Protein AF-A0A0F9QNN1-F1 (afdb_monomer)

Foldseek 3Di:
DDDDDDDDPDDPDDPPPVVVVVVVVVVVVVVVVVVVVVVVVVVPPDPDDDAQFWKFFCFDPPPPPDGPFTFGFHDDDPFKTAGDDDPPD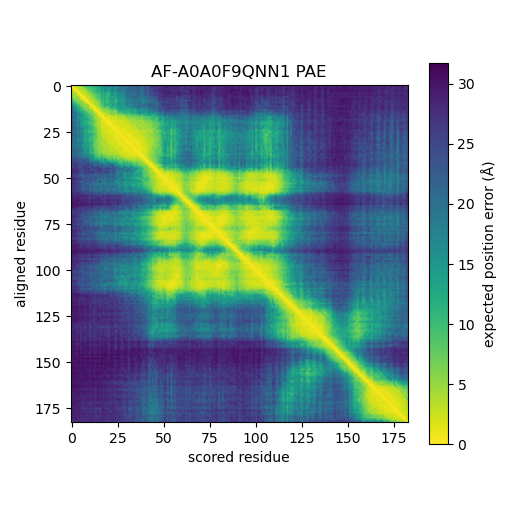PDGDPCRRIDTPVRTPDMDGPDPDPDPPPPDDDVVVVVVVVVVVVVVVPDDPPDDDDDDDPDPPPPVVVVVPVVVVVVVVVVVVVVVVVVVVVD

Solvent-accessible surface area (backbone atoms only — not comparable to full-atom values): 11518 Å² total; per-residue (Å²): 138,87,84,85,82,81,80,80,81,79,76,78,78,77,79,74,54,62,72,60,52,51,52,53,50,52,52,53,50,52,52,52,52,53,51,51,56,58,51,60,68,62,68,69,70,69,81,80,86,52,69,70,41,43,33,32,37,27,60,61,89,61,85,64,86,66,56,80,34,66,24,27,29,68,43,76,57,94,56,37,37,32,30,40,72,43,97,86,55,93,74,65,57,78,75,47,37,58,36,51,45,90,54,47,69,47,72,44,66,75,73,64,75,83,69,79,81,78,78,70,77,57,66,72,58,53,52,52,48,57,52,50,54,58,51,62,72,69,51,78,77,79,83,83,79,85,85,77,96,70,80,85,69,58,71,64,60,57,58,55,50,57,52,49,51,51,51,50,50,51,55,50,51,54,52,51,55,55,55,62,75,73,112

Radius of gyration: 31.16 Å; Cα contacts (8 Å, |Δi|>4): 130; chains: 1; bounding box: 86×43×79 Å

pLDDT: mean 72.57, std 15.11, range [41.59, 94.75]

Mean predicted aligned error: 18.18 Å

Organism: NCBI:txid412755

Secondary structure (DSSP, 8-state):
---------PPPP----HHHHHHHHHHHHHHHHHHHHHHHHHTT-PPPP-TT-EEEEEESS------SEEEEEEEE-SSEEEEEPPTT-S---GGGSEEEGGGEEEEEESSPPPPP---PPPHHHHHHHHHHHHHHTTSPPP------------HHHHHHHHHHHHHHHHHHHHHHHHHHTT-

Sequence (183 aa):
MRRKIWIKRRRNSVKLDWRKTMRMWTINIIAVVVVALLWVSLAHAQPELKVGQEVAIHFGYDLSLTPICYGRVVFVYTDEIGLARLPNDNVLPNRCRTVRRESVTGYRILKPAPRPEFKLPNVVEYEKCQQQKKRDEKEPPPSKFGVDNSGFSFPCQKIYSDDFDAIAKELRWLREGIKGLKK

Structure (mmCIF, N/CA/C/O backbone):
data_AF-A0A0F9QNN1-F1
#
_entry.id   AF-A0A0F9QNN1-F1
#
loop_
_atom_site.group_PDB
_atom_site.id
_atom_site.type_symbol
_atom_site.label_atom_id
_atom_site.label_alt_id
_atom_site.label_comp_id
_atom_site.label_asym_id
_atom_site.label_entity_id
_atom_site.label_seq_id
_atom_site.pdbx_PDB_ins_code
_atom_site.Cartn_x
_atom_site.Cartn_y
_atom_site.Cartn_z
_atom_site.occupancy
_atom_site.B_iso_or_equiv
_atom_site.auth_seq_id
_atom_site.auth_comp_id
_atom_site.auth_asym_id
_atom_site.auth_atom_id
_atom_site.pdbx_PDB_model_num
ATOM 1 N N . MET A 1 1 ? -65.486 19.943 57.345 1.00 44.81 1 MET A N 1
ATOM 2 C CA . MET A 1 1 ? -64.576 19.881 56.174 1.00 44.81 1 MET A CA 1
ATOM 3 C C . MET A 1 1 ? -63.213 19.341 56.609 1.00 44.81 1 MET A C 1
ATOM 5 O O . MET A 1 1 ? -62.514 20.029 57.338 1.00 44.81 1 MET A O 1
ATOM 9 N N . ARG A 1 2 ? -62.841 18.107 56.233 1.00 43.47 2 ARG A N 1
ATOM 10 C CA . ARG A 1 2 ? -61.531 17.507 56.569 1.00 43.47 2 ARG A CA 1
ATOM 11 C C . ARG A 1 2 ? -60.567 17.672 55.389 1.00 43.47 2 ARG A C 1
ATOM 13 O O . ARG A 1 2 ? -60.851 17.172 54.304 1.00 43.47 2 ARG A O 1
ATOM 20 N N . ARG A 1 3 ? -59.441 18.368 55.586 1.00 56.31 3 ARG A N 1
ATOM 21 C CA . ARG A 1 3 ? -58.390 18.521 54.564 1.00 56.31 3 ARG A CA 1
ATOM 22 C C . ARG A 1 3 ? -57.515 17.265 54.530 1.00 56.31 3 ARG A C 1
ATOM 24 O O . ARG A 1 3 ? -56.941 16.886 55.546 1.00 56.31 3 ARG A O 1
ATOM 31 N N . LYS A 1 4 ? -57.415 16.620 53.364 1.00 63.81 4 LYS A N 1
ATOM 32 C CA . LYS A 1 4 ? -56.483 15.510 53.120 1.00 63.81 4 LYS A CA 1
ATOM 33 C C . LYS A 1 4 ? -55.093 16.087 52.849 1.00 63.81 4 LYS A C 1
ATOM 35 O O . LYS A 1 4 ? -54.875 16.711 51.815 1.00 63.81 4 LYS A O 1
ATOM 40 N N . ILE A 1 5 ? -54.170 15.885 53.783 1.00 59.91 5 ILE A N 1
ATOM 41 C CA . ILE A 1 5 ? -52.759 16.249 53.626 1.00 59.91 5 ILE A CA 1
ATOM 42 C C . ILE A 1 5 ? -52.088 15.155 52.791 1.00 59.91 5 ILE A C 1
ATOM 44 O O . ILE A 1 5 ? -52.002 14.003 53.211 1.00 59.91 5 ILE A O 1
ATOM 48 N N . TRP A 1 6 ? -51.639 15.509 51.589 1.00 63.84 6 TRP A N 1
ATOM 49 C CA . TRP A 1 6 ? -50.859 14.623 50.727 1.00 63.84 6 TRP A CA 1
ATOM 50 C C . TRP A 1 6 ? -49.393 14.635 51.169 1.00 63.84 6 TRP A C 1
ATOM 52 O O . TRP A 1 6 ? -48.667 15.603 50.942 1.00 63.84 6 TRP A O 1
ATOM 62 N N . ILE A 1 7 ? -48.945 13.551 51.801 1.00 68.56 7 ILE A N 1
ATOM 63 C CA . ILE A 1 7 ? -47.538 13.365 52.166 1.00 68.56 7 ILE A CA 1
ATOM 64 C C . ILE A 1 7 ? -46.770 12.948 50.907 1.00 68.56 7 ILE A C 1
ATOM 66 O O . ILE A 1 7 ? -46.905 11.835 50.398 1.00 68.56 7 ILE A O 1
ATOM 70 N N . LYS A 1 8 ? -45.957 13.869 50.384 1.00 66.44 8 LYS A N 1
ATOM 71 C CA . LYS A 1 8 ? -45.096 13.651 49.217 1.00 66.44 8 LYS A CA 1
ATOM 72 C C . LYS A 1 8 ? -43.965 12.690 49.614 1.00 66.44 8 LYS A C 1
ATOM 74 O O . LYS A 1 8 ? -43.029 13.079 50.309 1.00 66.44 8 LYS A O 1
ATOM 79 N N . ARG A 1 9 ? -44.055 11.422 49.194 1.00 69.50 9 ARG A N 1
ATOM 80 C CA . ARG A 1 9 ? -43.026 10.393 49.429 1.00 69.50 9 ARG A CA 1
ATOM 81 C C . ARG A 1 9 ? -41.711 10.838 48.765 1.00 69.50 9 ARG A C 1
ATOM 83 O O . ARG A 1 9 ? -41.587 10.788 47.542 1.00 69.50 9 ARG A O 1
ATOM 90 N N . ARG A 1 10 ? -40.745 11.320 49.562 1.00 58.69 10 ARG A N 1
ATOM 91 C CA . ARG A 1 10 ? -39.377 11.627 49.101 1.00 58.69 10 ARG A CA 1
ATOM 92 C C . ARG A 1 10 ? -38.771 10.345 48.530 1.00 58.69 10 ARG A C 1
ATOM 94 O O . ARG A 1 10 ? -38.678 9.345 49.233 1.00 58.69 10 ARG A O 1
ATOM 101 N N . ARG A 1 11 ? -38.380 10.364 47.253 1.00 67.62 11 ARG A N 1
ATOM 102 C CA . ARG A 1 11 ? -37.564 9.290 46.675 1.00 67.62 11 ARG A CA 1
ATOM 103 C C . ARG A 1 11 ? -36.166 9.417 47.266 1.00 67.62 11 ARG A C 1
ATOM 105 O O . ARG A 1 11 ? -35.571 10.490 47.184 1.00 67.62 11 ARG A O 1
ATOM 112 N N . ASN A 1 12 ? -35.670 8.346 47.875 1.00 59.47 12 ASN A N 1
ATOM 113 C CA . ASN A 1 12 ? -34.300 8.296 48.365 1.00 59.47 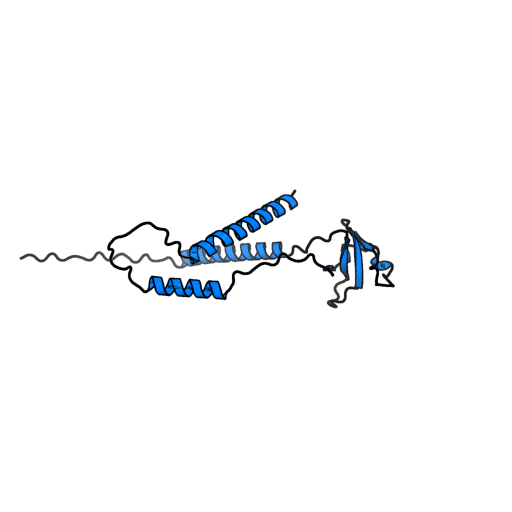12 ASN A CA 1
ATOM 114 C C . ASN A 1 12 ? -33.356 8.475 47.174 1.00 59.47 12 ASN A C 1
ATOM 116 O O . ASN A 1 12 ? -33.487 7.776 46.167 1.00 59.47 12 ASN A O 1
ATOM 120 N N . SER A 1 13 ? -32.439 9.437 47.271 1.00 63.03 13 SER A N 1
ATOM 121 C CA . SER A 1 13 ? -31.370 9.595 46.295 1.00 63.03 13 SER A CA 1
ATOM 122 C C . SER A 1 13 ? -30.530 8.324 46.319 1.00 63.03 13 SER A C 1
ATOM 124 O O . SER A 1 13 ? -29.955 7.952 47.344 1.00 63.03 13 SER A O 1
ATOM 126 N N . VAL A 1 14 ? -30.510 7.610 45.195 1.00 66.56 14 VAL A N 1
ATOM 127 C CA . VAL A 1 14 ? -29.635 6.454 45.024 1.00 66.56 14 VAL A CA 1
ATOM 128 C C . VAL A 1 14 ? -28.212 6.985 45.139 1.00 66.56 14 VAL A C 1
ATOM 130 O O . VAL A 1 14 ? -27.772 7.775 44.304 1.00 66.56 14 VAL A O 1
ATOM 133 N N . LYS A 1 15 ? -27.513 6.613 46.215 1.00 70.56 15 LYS A N 1
ATOM 134 C CA . LYS A 1 15 ? -26.098 6.933 46.386 1.00 70.56 15 LYS A CA 1
ATOM 135 C C . LYS A 1 15 ? -25.345 6.172 45.302 1.00 70.56 15 LYS A C 1
ATOM 137 O O . LYS A 1 15 ? -25.125 4.970 45.420 1.00 70.56 15 LYS A O 1
ATOM 142 N N . LEU A 1 16 ? -25.029 6.862 44.212 1.00 66.50 16 LEU A N 1
ATOM 143 C CA . LEU A 1 16 ? -24.136 6.341 43.191 1.00 66.50 16 LEU A CA 1
ATOM 144 C C . LEU A 1 16 ? -22.777 6.113 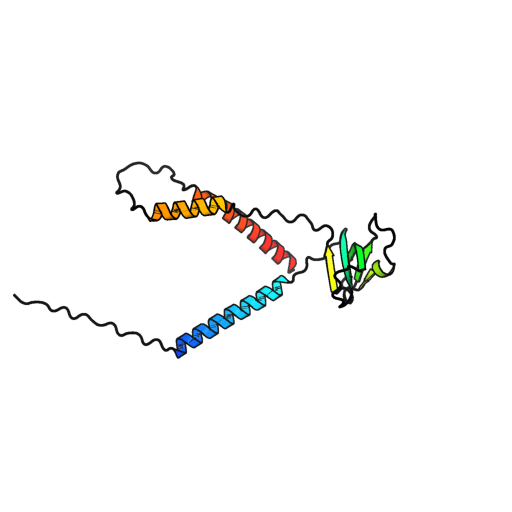43.848 1.00 66.50 16 LEU A C 1
ATOM 146 O O . LEU A 1 16 ? -22.085 7.057 44.224 1.00 66.50 16 LEU A O 1
ATOM 150 N N . ASP A 1 17 ? -22.425 4.841 44.011 1.00 80.00 17 ASP A N 1
ATOM 151 C CA . ASP A 1 17 ? -21.102 4.420 44.451 1.00 80.00 17 ASP A CA 1
ATOM 152 C C . ASP A 1 17 ? -20.076 4.904 43.423 1.00 80.00 17 ASP A C 1
ATOM 154 O O . ASP A 1 17 ? -19.860 4.272 42.387 1.00 80.00 17 ASP A O 1
ATOM 158 N N . TRP A 1 18 ? -19.413 6.022 43.720 1.00 80.50 18 TRP A N 1
ATOM 159 C CA . TRP A 1 18 ? -18.416 6.640 42.843 1.00 80.50 18 TRP A CA 1
ATOM 160 C C . TRP A 1 18 ? -17.338 5.644 42.391 1.00 80.50 18 TRP A C 1
ATOM 162 O O . TRP A 1 18 ? -16.900 5.659 41.243 1.00 80.50 18 TRP A O 1
ATOM 172 N N . ARG A 1 19 ? -16.963 4.700 43.267 1.00 83.69 19 ARG A N 1
ATOM 173 C CA . ARG A 1 19 ? -16.001 3.632 42.949 1.00 83.69 19 ARG A CA 1
ATOM 174 C C . ARG A 1 19 ? -16.509 2.670 41.871 1.00 83.69 19 ARG A C 1
ATOM 176 O O . ARG A 1 19 ? -15.712 2.218 41.054 1.00 83.69 19 ARG A O 1
ATOM 183 N N . LYS A 1 20 ? -17.809 2.352 41.849 1.00 84.06 20 LYS A N 1
ATOM 184 C CA . LYS A 1 20 ? -18.407 1.482 40.820 1.00 84.06 20 LYS A CA 1
ATOM 185 C C . LYS A 1 20 ? -18.523 2.219 39.493 1.00 84.06 20 LYS A C 1
ATOM 187 O O . LYS A 1 20 ? -18.182 1.653 38.459 1.00 84.06 20 LYS A O 1
ATOM 192 N N . THR A 1 21 ? -18.919 3.489 39.543 1.00 85.44 21 THR A N 1
ATOM 193 C CA . THR A 1 21 ? -18.989 4.349 38.360 1.00 85.44 21 THR A CA 1
ATOM 194 C C . THR A 1 21 ? -17.611 4.478 37.717 1.00 85.44 21 THR A C 1
ATOM 196 O O . THR A 1 21 ? -17.468 4.145 36.546 1.00 85.44 21 THR A O 1
ATOM 199 N N . MET A 1 22 ? -16.574 4.831 38.486 1.00 83.62 22 MET A N 1
ATOM 200 C CA . MET A 1 22 ? -15.208 4.957 37.961 1.00 83.62 22 MET A CA 1
ATOM 201 C C . MET A 1 22 ? -14.716 3.665 37.304 1.00 83.62 22 MET A C 1
ATOM 203 O O . MET A 1 22 ? -14.218 3.727 36.188 1.00 83.62 22 MET A O 1
ATOM 207 N N . ARG A 1 23 ? -14.937 2.493 37.921 1.00 87.69 23 ARG A N 1
ATOM 208 C CA . ARG A 1 23 ? -14.552 1.200 37.325 1.00 87.69 23 ARG A CA 1
ATOM 209 C C . ARG A 1 23 ? -15.234 0.937 35.981 1.00 87.69 23 ARG A C 1
ATOM 211 O O . ARG A 1 23 ? -14.566 0.481 35.058 1.00 87.69 23 ARG A O 1
ATOM 218 N N . MET A 1 24 ? -16.529 1.238 35.851 1.00 89.12 24 MET A N 1
ATOM 219 C CA . MET A 1 24 ? -17.224 1.091 34.565 1.00 89.12 24 MET A CA 1
ATOM 220 C C . MET A 1 24 ? -16.653 2.025 33.497 1.00 89.12 24 MET A C 1
ATOM 222 O O . MET A 1 24 ? -16.431 1.588 32.371 1.00 89.12 24 MET A O 1
ATOM 226 N N . TRP A 1 25 ? -16.361 3.280 33.849 1.00 90.81 25 TRP A N 1
ATOM 227 C CA . TRP A 1 25 ? -15.746 4.224 32.914 1.00 90.81 25 TRP A CA 1
ATOM 228 C C . TRP A 1 25 ? -14.357 3.767 32.469 1.00 90.81 25 TRP A C 1
ATOM 230 O O . TRP A 1 25 ? -14.073 3.803 31.276 1.00 90.81 25 TRP A O 1
ATOM 240 N N . THR A 1 26 ? -13.516 3.274 33.384 1.00 93.81 26 THR A N 1
ATOM 241 C CA . THR A 1 26 ? -12.173 2.790 33.029 1.00 93.81 26 THR A CA 1
ATOM 242 C C . THR A 1 26 ? -12.236 1.620 32.051 1.00 93.81 26 THR A C 1
ATOM 244 O O . THR A 1 26 ? -11.518 1.623 31.057 1.00 93.81 26 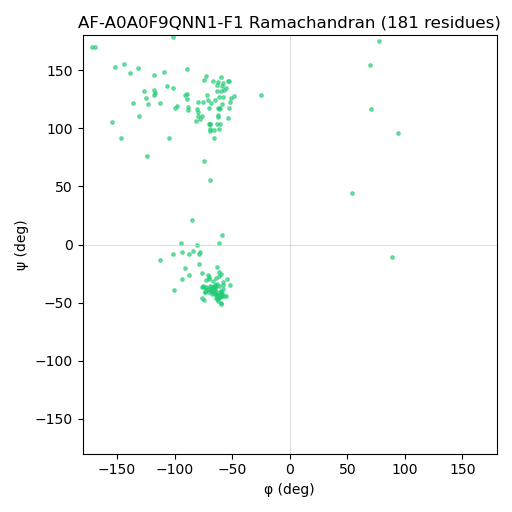THR A O 1
ATOM 247 N N . ILE A 1 27 ? -13.125 0.648 32.287 1.00 92.94 27 ILE A N 1
ATOM 248 C CA . ILE A 1 27 ? -13.301 -0.504 31.389 1.00 92.94 27 ILE A CA 1
ATOM 249 C C . ILE A 1 27 ? -13.752 -0.039 30.002 1.00 92.94 27 ILE A C 1
ATOM 251 O O . ILE A 1 27 ? -13.207 -0.488 28.997 1.00 92.94 27 ILE A O 1
ATOM 255 N N . ASN A 1 28 ? -14.711 0.888 29.943 1.00 92.75 28 ASN A N 1
ATOM 256 C CA . ASN A 1 28 ? -15.241 1.378 28.676 1.00 92.75 28 ASN A CA 1
ATOM 257 C C . ASN A 1 28 ? -14.176 2.154 27.879 1.00 92.75 28 ASN A C 1
ATOM 259 O O . ASN A 1 28 ? -14.028 1.951 26.678 1.00 92.75 28 ASN A O 1
ATOM 263 N N . ILE A 1 29 ? -13.367 2.978 28.555 1.00 93.12 29 ILE A N 1
ATOM 264 C CA . ILE A 1 29 ? -12.252 3.703 27.929 1.00 93.12 29 ILE A CA 1
ATOM 265 C C . ILE A 1 29 ? -11.203 2.725 27.390 1.00 93.12 29 ILE A C 1
ATOM 267 O O . ILE A 1 29 ? -10.792 2.854 26.239 1.00 93.12 29 ILE A O 1
ATOM 271 N N . ILE A 1 30 ? -10.798 1.727 28.182 1.00 94.75 30 ILE A N 1
ATOM 272 C CA . ILE A 1 30 ? -9.828 0.716 27.738 1.00 94.75 30 ILE A CA 1
ATOM 273 C C . ILE A 1 30 ? -10.364 -0.035 26.515 1.00 94.75 30 ILE A C 1
ATOM 275 O O . ILE A 1 30 ? -9.632 -0.205 25.543 1.00 94.75 30 ILE A O 1
ATOM 279 N N . ALA A 1 31 ? -11.640 -0.430 26.519 1.00 94.56 31 ALA A N 1
ATOM 280 C CA . ALA A 1 31 ? -12.257 -1.107 25.383 1.00 94.56 31 ALA A CA 1
ATOM 281 C C . ALA A 1 31 ? -12.213 -0.248 24.106 1.00 94.56 31 ALA A C 1
ATOM 283 O O . ALA A 1 31 ? -11.823 -0.743 23.050 1.00 94.56 31 ALA A O 1
ATOM 284 N N . VAL A 1 32 ? -12.536 1.046 24.202 1.00 93.25 32 VAL A N 1
ATOM 285 C CA . VAL A 1 32 ? -12.468 1.976 23.062 1.00 93.25 32 VAL A CA 1
ATOM 286 C C . VAL A 1 32 ? -11.034 2.136 22.551 1.00 93.25 32 VAL A C 1
ATOM 288 O O . VAL A 1 32 ? -10.814 2.089 21.342 1.00 93.25 32 VAL A O 1
ATOM 291 N N . VAL A 1 33 ? -10.049 2.274 23.445 1.00 93.50 33 VAL A N 1
ATOM 292 C CA . VAL A 1 33 ? -8.632 2.410 23.064 1.00 93.50 33 VAL A CA 1
ATOM 293 C C . VAL A 1 33 ? -8.118 1.148 22.371 1.00 93.50 33 VAL A C 1
ATOM 295 O O . VAL A 1 33 ? -7.468 1.246 21.332 1.00 93.50 33 VAL A O 1
ATOM 298 N N . VAL A 1 34 ? -8.445 -0.039 22.889 1.00 93.06 34 VAL A N 1
ATOM 299 C CA . VAL A 1 34 ? -8.056 -1.317 22.270 1.00 93.06 34 VAL A CA 1
ATOM 300 C C . VAL A 1 34 ? -8.662 -1.451 20.875 1.00 93.06 34 VAL A C 1
ATOM 302 O O . VAL A 1 34 ? -7.954 -1.807 19.934 1.00 93.06 34 VAL A O 1
ATOM 305 N N . VAL A 1 35 ? -9.944 -1.113 20.706 1.00 92.44 35 VAL A N 1
ATOM 306 C CA . VAL A 1 35 ? -10.587 -1.126 19.386 1.00 92.44 35 VAL A CA 1
ATOM 307 C C . VAL A 1 35 ? -9.907 -0.128 18.446 1.00 92.44 35 VAL A C 1
ATOM 309 O O . VAL A 1 35 ? -9.562 -0.503 17.331 1.00 92.44 35 VAL A O 1
ATOM 312 N N . ALA A 1 36 ? -9.631 1.102 18.881 1.00 86.88 36 ALA A N 1
ATOM 313 C CA . ALA A 1 36 ? -8.955 2.093 18.043 1.00 86.88 36 ALA A CA 1
ATOM 314 C C . ALA A 1 36 ? -7.559 1.625 17.585 1.00 86.88 36 ALA A C 1
ATOM 316 O O . ALA A 1 36 ? -7.233 1.733 16.404 1.00 86.88 36 ALA A O 1
ATOM 317 N N . LEU A 1 37 ? -6.760 1.036 18.481 1.00 83.56 37 LEU A N 1
ATOM 318 C CA . LEU A 1 37 ? -5.434 0.501 18.146 1.00 83.56 37 LEU A CA 1
ATOM 319 C C . LEU A 1 37 ? -5.505 -0.678 17.159 1.00 83.56 37 LEU A C 1
ATOM 321 O O . LEU A 1 37 ? -4.701 -0.765 16.225 1.00 83.56 37 LEU A O 1
ATOM 325 N N . LEU A 1 38 ? -6.493 -1.563 17.316 1.00 83.38 38 LEU A N 1
ATOM 326 C CA . LEU A 1 38 ? -6.730 -2.665 16.378 1.00 83.38 38 LEU A CA 1
ATOM 327 C C . LEU A 1 38 ? -7.189 -2.168 14.996 1.00 83.38 38 LEU A C 1
ATOM 329 O O . LEU A 1 38 ? -6.856 -2.768 13.979 1.00 83.38 38 LEU A O 1
ATOM 333 N N . TRP A 1 39 ? -7.914 -1.052 14.932 1.00 76.81 39 TRP A N 1
ATOM 334 C CA . TRP A 1 39 ? -8.324 -0.452 13.660 1.00 76.81 39 TRP A CA 1
ATOM 335 C C . TRP A 1 39 ? -7.165 0.236 12.930 1.00 76.81 39 TRP A C 1
ATOM 337 O O . TRP A 1 39 ? -7.032 0.085 11.716 1.00 76.81 39 TRP A O 1
ATOM 347 N N . VAL A 1 40 ? -6.294 0.947 13.653 1.00 72.69 40 VAL A N 1
ATOM 348 C CA . VAL A 1 40 ? -5.126 1.625 13.057 1.00 72.69 40 VAL A CA 1
ATOM 349 C C . VAL A 1 40 ? -4.123 0.622 12.474 1.00 72.69 40 VAL A C 1
ATOM 351 O O . VAL A 1 40 ? -3.537 0.882 11.423 1.00 72.69 40 VAL A O 1
ATOM 354 N N . SER A 1 41 ? -3.966 -0.547 13.102 1.00 64.56 41 SER A N 1
ATOM 355 C CA . SER A 1 41 ? -3.091 -1.612 12.590 1.00 64.56 41 SER A CA 1
ATOM 356 C C . SER A 1 41 ? -3.633 -2.284 11.321 1.00 64.56 41 SER A C 1
ATOM 358 O O . SER A 1 41 ? -2.842 -2.673 10.465 1.00 64.56 41 SER A O 1
ATOM 360 N N . LEU A 1 42 ? -4.957 -2.349 11.127 1.00 56.72 42 LEU A N 1
ATOM 361 C CA . LEU A 1 42 ? -5.558 -2.867 9.888 1.00 56.72 42 LEU A CA 1
ATOM 362 C C . LEU A 1 42 ? -5.483 -1.887 8.703 1.00 56.72 42 LEU A C 1
ATOM 364 O O . LEU A 1 42 ? -5.525 -2.316 7.552 1.00 56.72 42 LEU A O 1
ATOM 368 N N . ALA A 1 43 ? -5.377 -0.580 8.959 1.00 53.81 43 ALA A N 1
ATOM 369 C CA . ALA A 1 43 ? -5.416 0.449 7.916 1.00 53.81 43 ALA A CA 1
ATOM 370 C C . ALA A 1 43 ? -4.105 0.600 7.117 1.00 53.81 43 ALA A C 1
ATOM 372 O O . ALA A 1 43 ? -4.083 1.316 6.119 1.00 53.81 43 ALA A O 1
ATOM 373 N N . HIS A 1 44 ? -3.028 -0.089 7.507 1.00 53.72 44 HIS A N 1
ATOM 374 C CA . HIS A 1 44 ? -1.742 -0.066 6.796 1.00 53.72 44 HIS A CA 1
ATOM 375 C C . HIS A 1 44 ? -1.652 -1.057 5.624 1.00 53.72 44 HIS A C 1
ATOM 377 O O . HIS A 1 44 ? -0.555 -1.400 5.183 1.00 53.72 44 HIS A O 1
ATOM 383 N N . ALA A 1 45 ? -2.788 -1.503 5.082 1.00 56.84 45 ALA A N 1
ATOM 384 C CA . ALA A 1 45 ? -2.812 -2.295 3.860 1.00 56.84 45 ALA A CA 1
ATOM 385 C C . ALA A 1 45 ? -2.323 -1.440 2.677 1.00 56.84 45 ALA A C 1
ATOM 387 O O . ALA A 1 45 ? -3.092 -0.720 2.037 1.00 56.84 45 ALA A O 1
ATOM 388 N N . GLN A 1 46 ? -1.017 -1.488 2.405 1.00 62.16 46 GLN A N 1
ATOM 389 C CA . GLN A 1 46 ? -0.454 -0.951 1.173 1.00 62.16 46 GLN A CA 1
ATOM 390 C C . GLN A 1 46 ? -1.119 -1.664 -0.018 1.00 62.16 46 GLN A C 1
ATOM 392 O O . GLN A 1 46 ? -1.303 -2.883 0.033 1.00 62.16 46 GLN A O 1
ATOM 397 N N . PRO A 1 47 ? -1.511 -0.931 -1.072 1.00 69.00 47 PRO A N 1
ATOM 398 C CA . PRO A 1 47 ? -2.217 -1.511 -2.206 1.00 69.00 47 PRO A CA 1
ATOM 399 C C . PRO A 1 47 ? -1.339 -2.556 -2.892 1.00 69.00 47 PRO A C 1
ATOM 401 O O . PRO A 1 47 ? -0.292 -2.205 -3.418 1.00 69.00 47 PRO A O 1
ATOM 404 N N . GLU A 1 48 ? -1.772 -3.817 -2.908 1.00 82.69 48 GLU A N 1
ATOM 405 C CA . GLU A 1 48 ? -0.992 -4.925 -3.468 1.00 82.69 48 GLU A CA 1
ATOM 406 C C . GLU A 1 48 ? -0.431 -4.597 -4.858 1.00 82.69 48 GLU A C 1
ATOM 408 O O . GLU A 1 48 ? -1.157 -4.180 -5.767 1.00 82.69 48 GLU A O 1
ATOM 413 N N . LEU A 1 49 ? 0.881 -4.793 -5.005 1.00 88.00 49 LEU A N 1
ATOM 414 C CA . LEU A 1 49 ? 1.610 -4.548 -6.240 1.00 88.00 49 LEU A CA 1
ATOM 415 C C . LEU A 1 49 ? 1.181 -5.570 -7.299 1.00 88.00 49 LEU A C 1
ATOM 417 O O . LEU A 1 49 ? 1.321 -6.776 -7.097 1.00 88.00 49 LEU A O 1
ATOM 421 N N . LYS A 1 50 ? 0.675 -5.101 -8.440 1.00 89.75 50 LYS A N 1
ATOM 422 C CA . LYS A 1 50 ? 0.203 -5.955 -9.537 1.00 89.75 50 LYS A CA 1
ATOM 423 C C . LYS A 1 50 ? 1.142 -5.893 -10.733 1.00 89.75 50 LYS A C 1
ATOM 425 O O . LYS A 1 50 ? 1.728 -4.854 -11.041 1.00 89.75 50 LYS A O 1
ATOM 430 N N . VAL A 1 51 ? 1.227 -7.008 -11.453 1.00 91.12 51 VAL A N 1
ATOM 431 C CA . VAL A 1 51 ? 1.932 -7.086 -12.737 1.00 91.12 51 VAL A CA 1
ATOM 432 C C . VAL A 1 51 ? 1.330 -6.083 -13.727 1.00 91.12 51 VAL A C 1
ATOM 434 O O . VAL A 1 51 ? 0.117 -5.894 -13.786 1.00 91.12 51 VAL A O 1
ATOM 437 N N . GLY A 1 52 ? 2.192 -5.413 -14.489 1.00 89.38 52 GLY A N 1
ATOM 438 C CA . GLY A 1 52 ? 1.836 -4.388 -15.467 1.00 89.38 52 GLY A CA 1
ATOM 439 C C . GLY A 1 52 ? 1.755 -2.966 -14.908 1.00 89.38 52 GLY A C 1
ATOM 440 O O . GLY A 1 52 ? 1.694 -2.022 -15.695 1.00 89.38 52 GLY A O 1
ATOM 441 N N . GLN A 1 53 ? 1.798 -2.780 -13.584 1.00 91.44 53 GLN A N 1
ATOM 442 C CA . GLN A 1 53 ? 1.776 -1.447 -12.981 1.00 91.44 53 GLN A CA 1
ATOM 443 C C . GLN A 1 53 ? 3.116 -0.731 -13.144 1.00 91.44 53 GLN A C 1
ATOM 445 O O . GLN A 1 53 ? 4.181 -1.330 -13.023 1.00 91.44 53 GLN A O 1
ATOM 450 N N . GLU A 1 54 ? 3.057 0.573 -13.398 1.00 91.94 54 GLU A N 1
ATOM 451 C CA . GLU A 1 54 ? 4.231 1.444 -13.420 1.00 91.94 54 GLU A CA 1
ATOM 452 C C . GLU A 1 54 ? 4.479 1.962 -12.005 1.00 91.94 54 GLU A C 1
ATOM 454 O O . GLU A 1 54 ? 3.609 2.605 -11.407 1.00 91.94 54 GLU A O 1
ATOM 459 N N . VAL A 1 55 ? 5.641 1.634 -11.447 1.00 92.06 55 VAL A N 1
ATOM 460 C CA . VAL A 1 55 ? 5.975 1.864 -10.041 1.00 92.06 55 VAL A CA 1
ATOM 461 C C . VAL A 1 55 ? 7.346 2.511 -9.908 1.00 92.06 55 VAL A C 1
ATOM 463 O O . VAL A 1 55 ? 8.239 2.323 -10.736 1.00 92.06 55 VAL A O 1
ATOM 466 N N . ALA A 1 56 ? 7.500 3.269 -8.834 1.00 91.00 56 ALA A N 1
ATOM 467 C CA . ALA A 1 56 ? 8.756 3.813 -8.364 1.00 91.00 56 ALA A CA 1
ATOM 468 C C . ALA A 1 56 ? 9.100 3.129 -7.034 1.00 91.00 56 ALA A C 1
ATOM 470 O O . ALA A 1 56 ? 8.290 3.170 -6.110 1.00 91.00 56 ALA A O 1
ATOM 471 N N . ILE A 1 57 ? 10.253 2.465 -6.959 1.00 90.19 57 ILE A N 1
ATOM 472 C CA . ILE A 1 57 ? 10.713 1.705 -5.792 1.00 90.19 57 ILE A CA 1
ATOM 473 C C . ILE A 1 57 ? 11.749 2.521 -5.013 1.00 90.19 57 ILE A C 1
ATOM 475 O O . ILE A 1 57 ? 12.694 3.073 -5.589 1.00 90.19 57 ILE A O 1
ATOM 479 N N . HIS A 1 58 ? 11.581 2.543 -3.692 1.00 89.00 58 HIS A N 1
ATOM 480 C CA . HIS A 1 58 ? 12.475 3.165 -2.721 1.00 89.00 58 HIS A CA 1
ATOM 481 C C . HIS A 1 58 ? 13.252 2.088 -1.956 1.00 89.00 58 HIS A C 1
ATOM 483 O O . HIS A 1 58 ? 12.680 1.074 -1.549 1.00 89.00 58 HIS A O 1
ATOM 489 N N . PHE A 1 59 ? 14.554 2.309 -1.765 1.00 85.44 59 PHE A N 1
ATOM 490 C CA . PHE A 1 59 ? 15.436 1.399 -1.032 1.00 85.44 59 PHE A CA 1
ATOM 491 C C . PHE A 1 59 ? 16.013 2.096 0.191 1.00 85.44 59 PHE A C 1
ATOM 493 O O . PHE A 1 59 ? 16.373 3.269 0.125 1.00 85.44 59 PHE A O 1
ATOM 500 N N . GLY A 1 60 ? 16.203 1.327 1.261 1.00 71.50 60 GLY A N 1
ATOM 501 C CA . GLY A 1 60 ? 16.940 1.765 2.443 1.00 71.50 60 GLY A CA 1
ATOM 502 C C . GLY A 1 60 ? 16.175 2.705 3.380 1.00 71.50 60 GLY A C 1
ATOM 503 O O . GLY A 1 60 ? 15.044 3.115 3.121 1.00 71.50 60 GLY A O 1
ATOM 504 N N . TYR A 1 61 ? 16.831 3.005 4.504 1.00 61.00 61 TYR A N 1
ATOM 505 C CA . TYR A 1 61 ? 16.343 3.850 5.602 1.00 61.00 61 TYR A CA 1
ATOM 506 C C . TYR A 1 61 ? 16.488 5.350 5.336 1.00 61.00 61 TYR A C 1
ATOM 508 O O . TYR A 1 61 ? 16.151 6.160 6.200 1.00 61.00 61 TYR A O 1
ATOM 516 N N . ASP A 1 62 ? 17.029 5.725 4.177 1.00 53.44 62 ASP A N 1
ATOM 517 C CA . ASP A 1 62 ? 17.220 7.126 3.855 1.00 53.44 62 ASP A CA 1
ATOM 518 C C . ASP A 1 62 ? 15.855 7.774 3.622 1.00 53.44 62 ASP A C 1
ATOM 520 O O . ASP A 1 62 ? 15.114 7.434 2.702 1.00 53.44 62 ASP A O 1
ATOM 524 N N . LEU A 1 63 ? 15.533 8.747 4.473 1.00 54.84 63 LEU A N 1
ATOM 525 C CA . LEU A 1 63 ? 14.337 9.595 4.409 1.00 54.84 63 LEU A CA 1
ATOM 526 C C . LEU A 1 63 ? 14.262 10.439 3.123 1.00 54.84 63 LEU A C 1
ATOM 528 O O . LEU A 1 63 ? 13.327 11.225 2.949 1.00 54.84 63 LEU A O 1
ATOM 532 N N . SER A 1 64 ? 15.233 10.301 2.217 1.00 58.25 64 SER A N 1
ATOM 533 C CA . SER A 1 64 ? 15.159 10.887 0.891 1.00 58.25 64 SER A CA 1
ATOM 534 C C . SER A 1 64 ? 14.078 10.152 0.090 1.00 58.25 64 SER A C 1
ATOM 536 O O . SER A 1 64 ? 14.240 9.048 -0.416 1.00 58.25 64 SER A O 1
ATOM 538 N N . LEU A 1 65 ? 12.921 10.805 -0.045 1.00 61.25 65 LEU A N 1
ATOM 539 C CA . LEU A 1 65 ? 11.752 10.372 -0.828 1.00 61.25 65 LEU A CA 1
ATOM 540 C C . LEU A 1 65 ? 12.036 10.157 -2.332 1.00 61.25 65 LEU A C 1
ATOM 542 O O . LEU A 1 65 ? 11.102 9.964 -3.116 1.00 61.25 65 LEU A O 1
ATOM 546 N N . THR A 1 66 ? 13.296 10.216 -2.759 1.00 66.25 66 THR A N 1
ATOM 547 C CA . THR A 1 66 ? 13.739 9.992 -4.130 1.00 66.25 66 THR A CA 1
ATOM 548 C C . THR A 1 66 ? 13.728 8.497 -4.441 1.00 66.25 66 THR A C 1
ATOM 550 O O . THR A 1 66 ? 14.547 7.754 -3.900 1.00 66.25 66 THR A O 1
ATOM 553 N N . PRO A 1 67 ? 12.813 8.019 -5.300 1.00 68.25 67 PRO A N 1
ATOM 554 C CA . PRO A 1 67 ? 12.839 6.627 -5.725 1.00 68.25 67 PRO A CA 1
ATOM 555 C C . PRO A 1 67 ? 14.086 6.369 -6.574 1.00 68.25 67 PRO A C 1
ATOM 557 O O . PRO A 1 67 ? 14.492 7.191 -7.398 1.00 68.25 67 PRO A O 1
ATOM 560 N N . ILE A 1 68 ? 14.686 5.205 -6.360 1.00 82.12 68 ILE A N 1
ATOM 561 C CA . ILE A 1 68 ? 15.964 4.826 -6.975 1.00 82.12 68 ILE A CA 1
ATOM 562 C C . ILE A 1 68 ? 15.721 4.037 -8.263 1.00 82.12 68 ILE A C 1
ATOM 564 O O . ILE A 1 68 ? 16.518 4.103 -9.196 1.00 82.12 68 ILE A O 1
ATOM 568 N N . CYS A 1 69 ? 14.603 3.312 -8.335 1.00 88.38 69 CYS A N 1
ATOM 569 C CA . CYS A 1 69 ? 14.234 2.524 -9.502 1.00 88.38 69 CYS A CA 1
ATOM 570 C C . CYS A 1 69 ? 12.829 2.888 -9.973 1.00 88.38 69 CYS A C 1
ATOM 572 O O . CYS A 1 69 ? 11.888 2.899 -9.183 1.00 88.38 69 CYS A O 1
ATOM 574 N N . TYR A 1 70 ? 12.682 3.110 -11.274 1.00 89.00 70 TYR A N 1
ATOM 575 C CA . TYR A 1 70 ? 11.396 3.303 -11.936 1.00 89.00 70 TYR A CA 1
ATOM 576 C C . TYR A 1 70 ? 11.199 2.197 -12.961 1.00 89.00 70 TYR A C 1
ATOM 578 O O . TYR A 1 70 ? 12.102 1.907 -13.741 1.00 89.00 70 TYR A O 1
ATOM 586 N N . GLY A 1 71 ? 10.034 1.564 -12.988 1.00 91.88 71 GLY A N 1
ATOM 587 C CA . GLY A 1 71 ? 9.811 0.481 -13.934 1.00 91.88 71 GLY A CA 1
ATOM 588 C C . GLY A 1 71 ? 8.379 -0.007 -13.976 1.00 91.88 71 GLY A C 1
ATOM 589 O O . GLY A 1 71 ? 7.545 0.350 -13.145 1.00 91.88 71 GLY A O 1
ATOM 590 N N . ARG A 1 72 ? 8.095 -0.851 -14.963 1.00 92.19 72 ARG A N 1
ATOM 591 C CA . ARG A 1 72 ? 6.849 -1.612 -15.028 1.00 92.19 72 ARG A CA 1
ATOM 592 C C . ARG A 1 72 ? 7.046 -2.954 -14.341 1.00 92.19 72 ARG A C 1
ATOM 594 O O . ARG A 1 72 ? 7.965 -3.681 -14.694 1.00 92.19 72 ARG A O 1
ATOM 601 N N . VAL A 1 73 ? 6.173 -3.311 -13.410 1.00 93.19 73 VAL A N 1
ATOM 602 C CA . VAL A 1 73 ? 6.222 -4.611 -12.734 1.00 93.19 73 VAL A CA 1
ATOM 603 C C . VAL A 1 73 ? 5.965 -5.726 -13.745 1.00 93.19 73 VAL A C 1
ATOM 605 O O . VAL A 1 73 ? 4.945 -5.719 -14.428 1.00 93.19 73 VAL A O 1
ATOM 608 N N . VAL A 1 74 ? 6.882 -6.682 -13.846 1.00 94.75 74 VAL A N 1
ATOM 609 C CA . VAL A 1 74 ? 6.765 -7.854 -14.734 1.00 94.75 74 VAL A CA 1
ATOM 610 C C . VAL A 1 74 ? 6.327 -9.080 -13.949 1.00 94.75 74 VAL A C 1
ATOM 612 O O . VAL A 1 74 ? 5.503 -9.855 -14.420 1.00 94.75 74 VAL A O 1
ATOM 615 N N . PHE A 1 75 ? 6.854 -9.239 -12.738 1.00 93.38 75 PHE A N 1
ATOM 616 C CA . PHE A 1 75 ? 6.498 -10.319 -11.829 1.00 93.38 75 PHE A CA 1
ATOM 617 C C . PHE A 1 75 ? 6.686 -9.866 -10.381 1.00 93.38 75 PHE A C 1
ATOM 619 O O . PHE A 1 75 ? 7.509 -8.995 -10.092 1.00 93.38 75 PHE A O 1
ATOM 626 N N . VAL A 1 76 ? 5.917 -10.474 -9.481 1.00 91.81 76 VAL A N 1
ATOM 627 C CA . VAL A 1 76 ? 6.023 -10.287 -8.032 1.00 91.81 76 VAL A CA 1
ATOM 628 C C . VAL A 1 76 ? 6.049 -11.676 -7.408 1.00 91.81 76 VAL A C 1
ATOM 630 O O . VAL A 1 76 ? 5.049 -12.388 -7.455 1.00 91.81 76 VAL A O 1
ATOM 633 N N . TYR A 1 77 ? 7.196 -12.063 -6.862 1.00 91.88 77 TYR A N 1
ATOM 634 C CA . TYR A 1 77 ? 7.355 -13.267 -6.051 1.00 91.88 77 TYR A CA 1
ATOM 635 C C . TYR A 1 77 ? 7.393 -12.899 -4.563 1.00 91.88 77 TYR A C 1
ATOM 637 O O . TYR A 1 77 ? 7.295 -11.726 -4.189 1.00 91.88 77 TYR A O 1
ATOM 645 N N . THR A 1 78 ? 7.503 -13.907 -3.697 1.00 87.38 78 THR A N 1
ATOM 646 C CA . THR A 1 78 ? 7.621 -13.704 -2.245 1.00 87.38 78 THR A CA 1
ATOM 647 C C . THR A 1 78 ? 8.799 -12.795 -1.914 1.00 87.38 78 THR A C 1
ATOM 649 O O . THR A 1 78 ? 8.623 -11.824 -1.178 1.00 87.38 78 THR A O 1
ATOM 652 N N . ASP A 1 79 ? 9.937 -13.033 -2.568 1.00 91.44 79 ASP A N 1
ATOM 653 C CA . ASP A 1 79 ? 11.214 -12.433 -2.176 1.00 91.44 79 ASP A CA 1
ATOM 654 C C . ASP A 1 79 ? 11.742 -11.430 -3.205 1.00 91.44 79 ASP A C 1
ATOM 656 O O . ASP A 1 79 ? 12.652 -10.658 -2.907 1.00 91.44 79 ASP A O 1
ATOM 660 N N . GLU A 1 80 ? 11.172 -11.400 -4.413 1.00 92.50 80 GLU A N 1
ATOM 661 C CA . GLU A 1 80 ? 11.693 -10.615 -5.532 1.00 92.50 80 GLU A CA 1
ATOM 662 C C . GLU A 1 80 ? 10.599 -9.920 -6.346 1.00 92.50 80 GLU A C 1
ATOM 664 O O . GLU A 1 80 ? 9.494 -10.431 -6.538 1.00 92.50 80 GLU A O 1
ATOM 669 N N . ILE A 1 81 ? 10.942 -8.748 -6.873 1.00 92.31 81 ILE A N 1
ATOM 670 C CA . ILE A 1 81 ? 10.111 -7.933 -7.755 1.00 92.31 81 ILE A CA 1
ATOM 671 C C . ILE A 1 81 ? 10.890 -7.697 -9.046 1.00 92.31 81 ILE A C 1
ATOM 673 O O . ILE A 1 81 ? 11.984 -7.129 -9.032 1.00 92.31 81 ILE A O 1
ATOM 677 N N . GLY A 1 82 ? 10.317 -8.123 -10.166 1.00 93.44 82 GLY A N 1
ATOM 678 C CA . GLY A 1 82 ? 10.869 -7.884 -11.493 1.00 93.44 82 GLY A CA 1
ATOM 679 C C . GLY A 1 82 ? 10.356 -6.579 -12.082 1.00 93.44 82 GLY A C 1
ATOM 680 O O . GLY A 1 82 ? 9.142 -6.376 -12.154 1.00 93.44 82 GLY A O 1
ATOM 681 N N . LEU A 1 83 ? 11.257 -5.725 -12.564 1.00 92.88 83 LEU A N 1
ATOM 682 C CA . LEU A 1 83 ? 10.922 -4.491 -13.268 1.00 92.88 83 LEU A CA 1
ATOM 683 C C . LEU A 1 83 ? 11.422 -4.515 -14.716 1.00 92.88 83 LEU A C 1
ATOM 685 O O . LEU A 1 83 ? 12.595 -4.755 -15.005 1.00 92.88 83 LEU A O 1
ATOM 689 N N . ALA A 1 84 ? 10.521 -4.181 -15.631 1.00 89.69 84 ALA A N 1
ATOM 690 C CA . ALA A 1 84 ? 10.828 -3.829 -17.003 1.00 89.69 84 ALA A CA 1
ATOM 691 C C . ALA A 1 84 ? 11.080 -2.326 -17.123 1.00 89.69 84 ALA A C 1
ATOM 693 O O . ALA A 1 84 ? 10.515 -1.500 -16.402 1.00 89.69 84 ALA A O 1
ATOM 694 N N . ARG A 1 85 ? 11.914 -1.985 -18.101 1.00 85.38 85 ARG A N 1
ATOM 695 C CA . ARG A 1 85 ? 12.242 -0.611 -18.468 1.00 85.38 85 ARG A CA 1
ATOM 696 C C . ARG A 1 85 ? 10.997 0.126 -18.969 1.00 85.38 85 ARG A C 1
ATOM 698 O O . ARG A 1 85 ? 10.217 -0.425 -19.745 1.00 85.38 85 ARG A O 1
ATOM 705 N N . LEU A 1 86 ? 10.827 1.371 -18.529 1.00 82.12 86 LEU A N 1
ATOM 706 C CA . LEU A 1 86 ? 9.804 2.265 -19.067 1.00 82.12 86 LEU A CA 1
ATOM 707 C C . LEU A 1 86 ? 10.210 2.723 -20.478 1.00 82.12 86 LEU A C 1
ATOM 709 O O . LEU A 1 86 ? 11.397 2.929 -20.726 1.00 82.12 86 LEU A O 1
ATOM 713 N N . PRO A 1 87 ? 9.253 2.906 -21.404 1.00 73.94 87 PRO A N 1
ATOM 714 C CA . PRO A 1 87 ? 9.549 3.202 -22.809 1.00 73.94 87 PRO A CA 1
ATOM 715 C C . PRO A 1 87 ? 10.320 4.515 -23.023 1.00 73.94 87 PRO A C 1
ATOM 717 O O . PRO A 1 87 ? 11.018 4.640 -24.022 1.00 73.94 87 PRO A O 1
ATOM 720 N N . ASN A 1 88 ? 10.235 5.459 -22.080 1.00 73.56 88 ASN A N 1
ATOM 721 C CA . ASN A 1 88 ? 10.871 6.774 -22.189 1.00 73.56 88 ASN A CA 1
ATOM 722 C C . ASN A 1 88 ? 12.173 6.909 -21.381 1.00 73.56 88 ASN A C 1
ATOM 724 O O . ASN A 1 88 ? 12.870 7.907 -21.540 1.00 73.56 88 ASN A O 1
ATOM 728 N N . ASP A 1 89 ? 12.521 5.929 -20.542 1.00 68.81 89 ASP A N 1
ATOM 729 C CA . ASP A 1 89 ? 13.731 5.995 -19.719 1.00 68.81 89 ASP A CA 1
ATOM 730 C C . ASP A 1 89 ? 14.854 5.191 -20.353 1.00 68.81 89 ASP A C 1
ATOM 732 O O . ASP A 1 89 ? 14.778 3.968 -20.514 1.00 68.81 89 ASP A O 1
ATOM 736 N N . ASN A 1 90 ? 15.937 5.885 -20.708 1.00 57.44 90 ASN A N 1
ATOM 737 C CA . ASN A 1 90 ? 17.015 5.279 -21.476 1.00 57.44 90 ASN A CA 1
ATOM 738 C C . ASN A 1 90 ? 18.051 4.501 -20.651 1.00 57.44 90 ASN A C 1
ATOM 740 O O . ASN A 1 90 ? 18.907 3.818 -21.218 1.00 57.44 90 ASN A O 1
ATOM 744 N N . VAL A 1 91 ? 17.955 4.524 -19.324 1.00 62.78 91 VAL A N 1
ATOM 745 C CA . VAL A 1 91 ? 18.873 3.781 -18.459 1.00 62.78 91 VAL A CA 1
ATOM 746 C C . VAL A 1 91 ? 18.116 3.313 -17.225 1.00 62.78 91 VAL A C 1
ATOM 748 O O . VAL A 1 91 ? 18.049 4.017 -16.226 1.00 62.78 91 VAL A O 1
ATOM 751 N N . LEU A 1 92 ? 17.554 2.103 -17.280 1.00 66.56 92 LEU A N 1
ATOM 752 C CA . LEU A 1 92 ? 17.245 1.384 -16.048 1.00 66.56 92 LEU A CA 1
ATOM 753 C C . LEU A 1 92 ? 18.555 0.733 -15.581 1.00 66.56 92 LEU A C 1
ATOM 755 O O . LEU A 1 92 ? 19.083 -0.106 -16.321 1.00 66.56 92 LEU A O 1
ATOM 759 N N . PRO A 1 93 ? 19.110 1.096 -14.410 1.00 73.56 93 PRO A N 1
ATOM 760 C CA . PRO A 1 93 ? 20.303 0.440 -13.891 1.00 73.56 93 PRO A CA 1
ATOM 761 C C . PRO A 1 93 ? 20.076 -1.072 -13.853 1.00 73.56 93 PRO A C 1
ATOM 763 O O . PRO A 1 93 ? 18.996 -1.517 -13.469 1.00 73.56 93 PRO A O 1
ATOM 766 N N . ASN A 1 94 ? 21.078 -1.888 -14.197 1.00 75.50 94 ASN A N 1
ATOM 767 C CA . ASN A 1 94 ? 20.926 -3.353 -14.146 1.00 75.50 94 ASN A CA 1
ATOM 768 C C . ASN A 1 94 ? 20.463 -3.847 -12.761 1.00 75.50 94 ASN A C 1
ATOM 770 O O . ASN A 1 94 ? 19.722 -4.822 -12.677 1.00 75.50 94 ASN A O 1
ATOM 774 N N . ARG A 1 95 ? 20.820 -3.118 -11.693 1.00 78.25 95 ARG A N 1
ATOM 775 C CA . ARG A 1 95 ? 20.382 -3.363 -10.307 1.00 78.25 95 ARG A CA 1
ATOM 776 C C . ARG A 1 95 ? 18.872 -3.210 -10.085 1.00 78.25 95 ARG A C 1
ATOM 778 O O . ARG A 1 95 ? 18.360 -3.726 -9.106 1.00 78.25 95 ARG A O 1
ATOM 785 N N . CYS A 1 96 ? 18.169 -2.516 -10.975 1.00 85.12 96 CYS A N 1
ATOM 786 C CA . CYS A 1 96 ? 16.732 -2.287 -10.886 1.00 85.12 96 CYS A CA 1
ATOM 787 C C . CYS A 1 96 ? 15.904 -3.328 -11.653 1.00 85.12 96 CYS A C 1
ATOM 789 O O . CYS A 1 96 ? 14.687 -3.279 -11.552 1.00 85.12 96 CYS A O 1
ATOM 791 N N . ARG A 1 97 ? 16.507 -4.252 -12.423 1.00 87.38 97 ARG A N 1
ATOM 792 C CA . ARG A 1 97 ? 15.744 -5.280 -13.167 1.00 87.38 97 ARG A CA 1
ATOM 793 C C . ARG A 1 97 ? 15.060 -6.284 -12.246 1.00 87.38 97 ARG A C 1
ATOM 795 O O . ARG A 1 97 ? 13.926 -6.671 -12.505 1.00 87.38 97 ARG A O 1
ATOM 802 N N . THR A 1 98 ? 15.754 -6.677 -11.185 1.00 91.31 98 THR A N 1
ATOM 803 C CA . THR A 1 98 ? 15.250 -7.596 -10.167 1.00 91.31 98 THR A CA 1
ATOM 804 C C . THR A 1 98 ? 15.630 -7.038 -8.811 1.00 91.31 98 THR A C 1
ATOM 806 O O . THR A 1 98 ? 16.806 -6.798 -8.539 1.00 91.31 98 THR A O 1
ATOM 809 N N . VAL A 1 99 ? 14.624 -6.800 -7.981 1.00 90.44 99 VAL A N 1
ATOM 810 C CA . VAL A 1 99 ? 14.764 -6.155 -6.681 1.00 90.44 99 VAL A CA 1
ATOM 811 C C . VAL A 1 99 ? 14.321 -7.124 -5.599 1.00 90.44 99 VAL A C 1
ATOM 813 O O . VAL A 1 99 ? 13.212 -7.647 -5.666 1.00 90.44 99 VAL A O 1
ATOM 816 N N . ARG A 1 100 ? 15.154 -7.341 -4.579 1.00 91.00 100 ARG A N 1
ATOM 817 C CA . ARG A 1 100 ? 14.757 -8.139 -3.414 1.00 91.00 100 ARG A CA 1
ATOM 818 C C . ARG A 1 100 ? 13.762 -7.366 -2.565 1.00 91.00 100 ARG A C 1
ATOM 820 O O . ARG A 1 100 ? 14.049 -6.238 -2.165 1.00 91.00 100 ARG A O 1
ATOM 827 N N . ARG A 1 101 ? 12.628 -7.977 -2.240 1.00 87.19 101 ARG A N 1
ATOM 828 C CA . ARG A 1 101 ? 11.543 -7.367 -1.465 1.00 87.19 101 ARG A CA 1
ATOM 829 C C . ARG A 1 101 ? 12.008 -6.893 -0.089 1.00 87.19 101 ARG A C 1
ATOM 831 O O . ARG A 1 101 ? 11.589 -5.833 0.348 1.00 87.19 101 ARG A O 1
ATOM 838 N N . GLU A 1 102 ? 12.939 -7.612 0.534 1.00 87.75 102 GLU A N 1
ATOM 839 C CA . GLU A 1 102 ? 13.561 -7.240 1.817 1.00 87.75 102 GLU A CA 1
ATOM 840 C C . GLU A 1 102 ? 14.330 -5.910 1.762 1.00 87.75 102 GLU A C 1
ATOM 842 O O . GLU A 1 102 ? 14.471 -5.227 2.771 1.00 87.75 102 GLU A O 1
ATOM 847 N N . SER A 1 103 ? 14.828 -5.531 0.581 1.00 86.19 103 SER A N 1
ATOM 848 C CA . SER A 1 103 ? 15.549 -4.269 0.371 1.00 86.19 103 SER A CA 1
ATOM 849 C C . SER A 1 103 ? 14.629 -3.088 0.040 1.00 86.19 103 SER A C 1
ATOM 851 O O . SER A 1 103 ? 15.089 -1.944 -0.001 1.00 86.19 103 SER A O 1
ATOM 853 N N . VAL A 1 104 ? 13.338 -3.357 -0.190 1.00 87.19 104 VAL A N 1
ATOM 854 C CA . VAL A 1 104 ? 12.325 -2.353 -0.521 1.00 87.19 104 VAL A CA 1
ATOM 855 C C . VAL A 1 104 ? 11.719 -1.811 0.762 1.00 87.19 104 VAL A C 1
ATOM 857 O O . VAL A 1 104 ? 11.035 -2.528 1.488 1.00 87.19 104 VAL A O 1
ATOM 860 N N . THR A 1 105 ? 11.920 -0.523 1.021 1.00 87.81 105 THR A N 1
ATOM 861 C CA . THR A 1 105 ? 11.279 0.164 2.152 1.00 87.81 105 THR A CA 1
ATOM 862 C C . THR A 1 105 ? 9.914 0.725 1.788 1.00 87.81 105 THR A C 1
ATOM 864 O O . THR A 1 105 ? 9.032 0.832 2.639 1.00 87.81 105 THR A O 1
ATOM 867 N N . GLY A 1 106 ? 9.699 1.025 0.510 1.00 87.56 106 GLY A N 1
ATOM 868 C CA . GLY A 1 106 ? 8.415 1.473 0.004 1.00 87.56 106 GLY A CA 1
ATOM 869 C C . GLY A 1 106 ? 8.366 1.501 -1.515 1.00 87.56 106 GLY A C 1
ATOM 870 O O . GLY A 1 106 ? 9.372 1.350 -2.208 1.00 87.56 106 GLY A O 1
ATOM 871 N N . TYR A 1 107 ? 7.162 1.698 -2.037 1.00 89.19 107 TYR A N 1
ATOM 872 C CA . TYR A 1 107 ? 6.942 1.936 -3.455 1.00 89.19 107 TYR A CA 1
ATOM 873 C C . TYR A 1 107 ? 5.809 2.937 -3.652 1.00 89.19 107 TYR A C 1
ATOM 875 O O . TYR A 1 107 ? 4.911 3.086 -2.821 1.00 89.19 107 TYR A O 1
ATOM 883 N N . ARG A 1 108 ? 5.833 3.609 -4.800 1.00 88.12 108 ARG A N 1
ATOM 884 C CA . ARG A 1 108 ? 4.785 4.515 -5.256 1.00 88.12 108 ARG A CA 1
ATOM 885 C C . ARG A 1 108 ? 4.308 4.081 -6.632 1.00 88.12 108 ARG A C 1
ATOM 887 O O . ARG A 1 108 ? 5.101 3.975 -7.562 1.00 88.12 108 ARG A O 1
ATOM 894 N N . ILE A 1 109 ? 3.006 3.872 -6.782 1.00 90.31 109 ILE A N 1
ATOM 895 C CA . 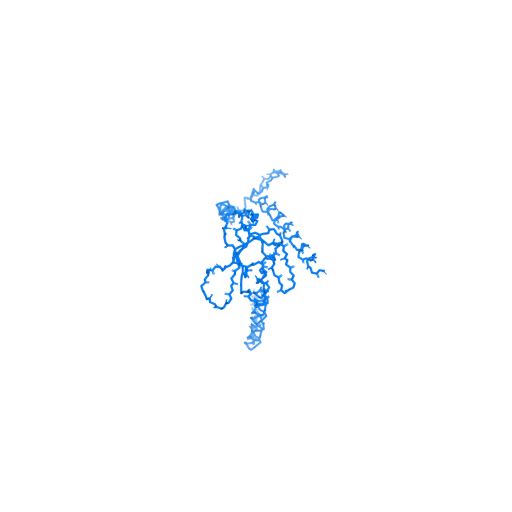ILE A 1 109 ? 2.395 3.607 -8.088 1.00 90.31 109 ILE A CA 1
ATOM 896 C C . ILE A 1 109 ? 2.332 4.938 -8.849 1.00 90.31 109 ILE A C 1
ATOM 898 O O . ILE A 1 109 ? 1.764 5.909 -8.349 1.00 90.31 109 ILE A O 1
ATOM 902 N N . LEU A 1 110 ? 2.937 4.998 -10.038 1.00 86.88 110 LEU A N 1
ATOM 903 C CA . LEU A 1 110 ? 3.036 6.224 -10.842 1.00 86.88 110 LEU A CA 1
ATOM 904 C C . LEU A 1 110 ? 1.693 6.610 -11.466 1.00 86.88 110 LEU A C 1
ATOM 906 O O . LEU A 1 110 ? 1.341 7.785 -11.514 1.00 86.88 110 LEU A O 1
ATOM 910 N N . LYS A 1 111 ? 0.936 5.609 -11.919 1.00 85.81 111 LYS A N 1
ATOM 911 C CA . LYS A 1 111 ? -0.396 5.760 -12.514 1.00 85.81 111 LYS A CA 1
ATOM 912 C C . LYS A 1 111 ? -1.386 4.892 -11.739 1.00 85.81 111 LYS A C 1
ATOM 914 O O . LYS A 1 111 ? -1.694 3.783 -12.183 1.00 85.81 111 LYS A O 1
ATOM 919 N N . PRO A 1 112 ? -1.814 5.320 -10.537 1.00 79.56 112 PRO A N 1
ATOM 920 C CA . PRO A 1 112 ? -2.825 4.579 -9.797 1.00 79.56 112 PRO A CA 1
ATOM 921 C C . PRO A 1 112 ? -4.100 4.493 -10.641 1.00 79.56 112 PRO A C 1
ATOM 923 O O . PRO A 1 112 ? -4.429 5.4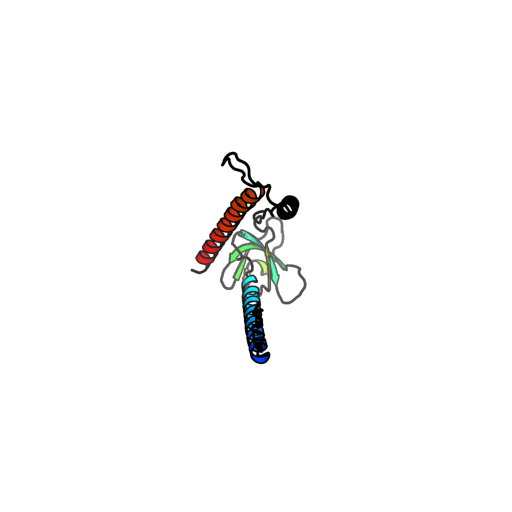32 -11.369 1.00 79.56 112 PRO A O 1
ATOM 926 N N . ALA A 1 113 ? -4.806 3.362 -10.560 1.00 75.00 113 ALA A N 1
ATOM 927 C CA . ALA A 1 113 ? -6.102 3.229 -11.214 1.00 75.00 113 ALA A CA 1
ATOM 928 C C . ALA A 1 113 ? -7.010 4.390 -10.772 1.00 75.00 113 ALA A C 1
ATOM 930 O O . ALA A 1 113 ? -6.944 4.771 -9.595 1.00 75.00 113 ALA A O 1
ATOM 931 N N . PRO A 1 114 ? -7.823 4.963 -11.680 1.00 69.19 114 PRO A N 1
ATOM 932 C CA . PRO A 1 114 ? -8.731 6.041 -11.324 1.00 69.19 114 PRO A CA 1
ATOM 933 C C . PRO A 1 114 ? -9.568 5.580 -10.136 1.00 69.19 114 PRO A C 1
ATOM 935 O O . PRO A 1 114 ? -10.259 4.559 -10.195 1.00 69.19 114 PRO A O 1
ATOM 938 N N . ARG A 1 115 ? -9.424 6.292 -9.017 1.00 63.91 115 ARG A N 1
ATOM 939 C CA . ARG A 1 115 ? -10.232 6.021 -7.835 1.00 63.91 115 ARG A CA 1
ATOM 940 C C . ARG A 1 115 ? -11.679 6.298 -8.243 1.00 63.91 115 ARG A C 1
ATOM 942 O O . ARG A 1 115 ? -11.897 7.346 -8.851 1.00 63.91 115 ARG A O 1
ATOM 949 N N . PRO A 1 116 ? -12.645 5.410 -7.950 1.00 66.25 116 PRO A N 1
ATOM 950 C CA . PRO A 1 116 ? -14.044 5.746 -8.158 1.00 66.25 116 PRO A CA 1
ATOM 951 C C . PRO A 1 116 ? -14.306 7.094 -7.488 1.00 66.25 116 PRO A C 1
ATOM 953 O O . PRO A 1 116 ? -13.927 7.299 -6.330 1.00 66.25 116 PRO A O 1
ATOM 956 N N . GLU A 1 117 ? -14.841 8.040 -8.257 1.00 65.62 117 GLU A N 1
ATOM 957 C CA . GLU A 1 117 ? -15.162 9.365 -7.749 1.00 65.62 117 GLU A CA 1
ATOM 958 C C . GLU A 1 117 ? -16.231 9.195 -6.679 1.00 65.62 117 GLU A C 1
ATOM 960 O O . GLU A 1 117 ? -17.399 8.938 -6.968 1.00 65.62 117 GLU A O 1
ATOM 965 N N . PHE A 1 118 ? -15.814 9.294 -5.421 1.00 61.56 118 PHE A N 1
ATOM 966 C CA . PHE A 1 118 ? -16.747 9.321 -4.318 1.00 61.56 118 PHE A CA 1
ATOM 967 C C . PHE A 1 118 ? -17.485 10.656 -4.388 1.00 61.56 118 PHE A C 1
ATOM 969 O O . PHE A 1 118 ? -16.950 11.699 -4.004 1.00 61.56 118 PHE A O 1
ATOM 976 N N . LYS A 1 119 ? -18.702 10.632 -4.935 1.00 62.47 119 LYS A N 1
ATOM 977 C CA . LYS A 1 119 ? -19.598 11.783 -4.904 1.00 62.47 119 LYS A CA 1
ATOM 978 C C . LYS A 1 119 ? -20.036 11.975 -3.460 1.00 62.47 119 LYS A C 1
ATOM 980 O O . LYS A 1 119 ? -20.932 11.292 -2.975 1.00 62.47 119 LYS A O 1
ATOM 985 N N . LEU A 1 120 ? -19.361 12.884 -2.761 1.00 59.22 120 LEU A N 1
ATOM 986 C CA . LEU A 1 120 ? -19.845 13.369 -1.477 1.00 59.22 120 LEU A CA 1
ATOM 987 C C . LEU A 1 120 ? -21.227 13.996 -1.709 1.00 59.22 120 LEU A C 1
ATOM 989 O O . LEU A 1 120 ? -21.361 14.795 -2.643 1.00 59.22 120 LEU A O 1
ATOM 993 N N . PRO A 1 121 ? -22.243 13.660 -0.896 1.00 65.75 121 PRO A N 1
ATOM 994 C CA . PRO A 1 121 ? -23.531 14.330 -0.978 1.00 65.75 121 PRO A CA 1
ATOM 995 C C . PRO A 1 121 ? -23.312 15.838 -0.830 1.00 65.75 121 PRO A C 1
ATOM 997 O O . PRO A 1 121 ? -22.517 16.289 0.001 1.00 65.75 121 PRO A O 1
ATOM 1000 N N . ASN A 1 122 ? -23.968 16.617 -1.690 1.00 69.94 122 ASN A N 1
ATOM 1001 C CA . ASN A 1 122 ? -23.733 18.050 -1.800 1.00 69.94 122 ASN A CA 1
ATOM 1002 C C . ASN A 1 122 ? -24.035 18.737 -0.458 1.00 69.94 122 ASN A C 1
ATOM 1004 O O . ASN A 1 122 ? -25.171 18.734 0.021 1.00 69.94 122 ASN A O 1
ATOM 1008 N N . VAL A 1 123 ? -23.015 19.346 0.154 1.00 68.31 123 VAL A N 1
ATOM 1009 C CA . VAL A 1 123 ? -23.111 19.977 1.483 1.00 68.31 123 VAL A CA 1
ATOM 1010 C C . VAL A 1 123 ? -24.194 21.062 1.504 1.00 68.31 123 VAL A C 1
ATOM 1012 O O . VAL A 1 123 ? -24.896 21.225 2.500 1.00 68.31 123 VAL A O 1
ATOM 1015 N N . VAL A 1 124 ? -24.403 21.744 0.373 1.00 69.50 124 VAL A N 1
ATOM 1016 C CA . VAL A 1 124 ? -25.432 22.782 0.228 1.00 69.50 124 VAL A CA 1
ATOM 1017 C C . VAL A 1 124 ? -26.846 22.195 0.301 1.00 69.50 124 VAL A C 1
ATOM 1019 O O . VAL A 1 124 ? -27.746 22.815 0.868 1.00 69.50 124 VAL A O 1
ATOM 1022 N N . GLU A 1 125 ? -27.067 20.999 -0.245 1.00 66.94 125 GLU A N 1
ATOM 1023 C CA . GLU A 1 125 ? -28.359 20.307 -0.142 1.00 66.94 125 GLU A CA 1
ATOM 1024 C C . GLU A 1 125 ? -28.589 19.769 1.273 1.00 66.94 125 GLU A C 1
ATOM 1026 O O . GLU A 1 125 ? -29.698 19.870 1.804 1.00 66.94 125 GLU A O 1
ATOM 1031 N N . TYR A 1 126 ? -27.524 19.298 1.926 1.00 63.25 126 TYR A N 1
ATOM 1032 C CA . TYR A 1 126 ? -27.569 18.843 3.313 1.00 63.25 126 TYR A CA 1
ATOM 1033 C C . TYR A 1 126 ? -27.952 19.970 4.286 1.00 63.25 126 TYR A C 1
ATOM 1035 O O . TYR A 1 126 ? -28.834 19.796 5.132 1.00 63.25 126 TYR A O 1
ATOM 1043 N N . GLU A 1 127 ? -27.347 21.154 4.152 1.00 73.44 127 GLU A N 1
ATOM 1044 C CA . GLU A 1 127 ? -27.661 22.303 5.008 1.00 73.44 127 GLU A CA 1
ATOM 1045 C C . GLU A 1 127 ? -29.085 22.820 4.801 1.00 73.44 127 GLU A C 1
ATOM 1047 O O . GLU A 1 127 ? -29.786 23.094 5.780 1.00 73.44 127 GLU A O 1
ATOM 1052 N N . LYS A 1 128 ? -29.552 22.894 3.547 1.00 73.25 128 LYS A N 1
ATOM 1053 C CA . LYS A 1 128 ? -30.941 23.270 3.236 1.00 73.25 128 LYS A CA 1
ATOM 1054 C C . LYS A 1 128 ? -31.934 22.310 3.890 1.00 73.25 128 LYS A C 1
ATOM 1056 O O . LYS A 1 128 ? -32.912 22.752 4.490 1.00 73.25 128 LYS A O 1
ATOM 1061 N N . CYS A 1 129 ? -31.646 21.011 3.854 1.00 67.56 129 CYS A N 1
ATOM 1062 C CA . CYS A 1 129 ? -32.499 19.997 4.461 1.00 67.56 129 CYS A CA 1
ATOM 1063 C C . CYS A 1 129 ? -32.522 20.084 6.004 1.00 67.56 129 CYS A C 1
ATOM 1065 O O . CYS A 1 1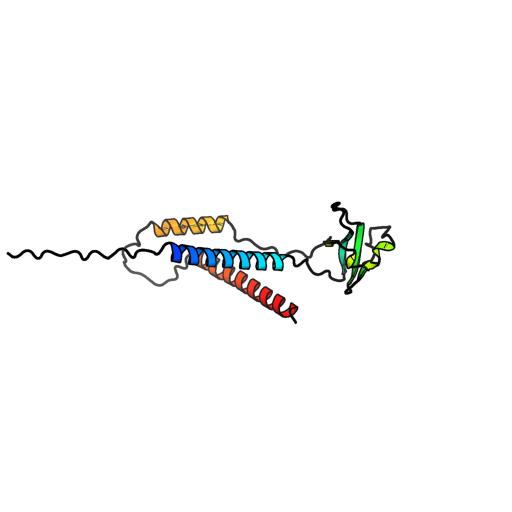29 ? -33.585 20.005 6.623 1.00 67.56 129 CYS A O 1
ATOM 1067 N N . GLN A 1 130 ? -31.376 20.340 6.645 1.00 71.19 130 GLN A N 1
ATOM 1068 C CA . GLN A 1 130 ? -31.302 20.562 8.098 1.00 71.19 130 GLN A CA 1
ATOM 1069 C C . GLN A 1 130 ? -32.046 21.832 8.542 1.00 71.19 130 GLN A C 1
ATOM 1071 O O . GLN A 1 130 ? -32.661 21.857 9.611 1.00 71.19 130 GLN A O 1
ATOM 1076 N N . GLN A 1 131 ? -32.010 22.893 7.731 1.00 76.00 131 GLN A N 1
ATOM 1077 C CA . GLN A 1 131 ? -32.736 24.132 8.014 1.00 76.00 131 GLN A CA 1
ATOM 1078 C C . GLN A 1 131 ? -34.252 23.962 7.885 1.00 76.00 131 GLN A C 1
ATOM 1080 O O . GLN A 1 131 ? -34.979 24.499 8.720 1.00 76.00 131 GLN A O 1
ATOM 1085 N N . GLN A 1 132 ? -34.722 23.195 6.895 1.00 69.94 132 GLN A N 1
ATOM 1086 C CA . GLN A 1 132 ? -36.142 22.868 6.731 1.00 69.94 132 GLN A CA 1
ATOM 1087 C C . GLN A 1 132 ? -36.672 22.132 7.970 1.00 69.94 132 GLN A C 1
ATOM 1089 O O . GLN A 1 132 ? -37.614 22.589 8.608 1.00 69.94 132 GLN A O 1
ATOM 1094 N N . LYS A 1 133 ? -35.961 21.084 8.408 1.00 70.81 133 LYS A N 1
ATOM 1095 C CA . LYS A 1 133 ? -36.336 20.286 9.584 1.00 70.81 133 LYS A CA 1
ATOM 1096 C C . LYS A 1 133 ? -36.451 21.125 10.864 1.00 70.81 133 LYS A C 1
ATOM 1098 O O . LYS A 1 133 ? -37.363 20.919 11.654 1.00 70.81 133 LYS A O 1
ATOM 1103 N N . LYS A 1 134 ? -35.560 22.108 11.050 1.00 75.44 134 LYS A N 1
ATOM 1104 C CA . LYS A 1 134 ? -35.611 23.045 12.188 1.00 75.44 134 LYS A CA 1
ATOM 1105 C C . LYS A 1 134 ? -36.765 24.051 12.114 1.00 75.44 134 LYS A C 1
ATOM 1107 O O . LYS A 1 134 ? -37.163 24.561 13.160 1.00 75.44 134 LYS A O 1
ATOM 1112 N N . ARG A 1 135 ? -37.258 24.390 10.916 1.00 65.69 135 ARG A N 1
ATOM 1113 C CA . ARG A 1 135 ? -38.470 25.214 10.762 1.00 65.69 135 ARG A CA 1
ATOM 1114 C C . ARG A 1 135 ? -39.711 24.394 11.079 1.00 65.69 135 ARG A C 1
ATOM 1116 O O . ARG A 1 135 ? -40.508 24.833 11.899 1.00 65.69 135 ARG A O 1
ATOM 1123 N N . ASP A 1 136 ? -39.796 23.191 10.520 1.00 65.38 136 ASP A N 1
ATOM 1124 C CA . ASP A 1 136 ? -40.943 22.297 10.696 1.00 65.38 136 ASP A CA 1
ATOM 1125 C C . ASP A 1 136 ? -41.109 21.848 12.162 1.00 65.38 136 ASP A C 1
ATOM 1127 O O . ASP A 1 136 ? -42.220 21.623 12.623 1.00 65.38 136 ASP A O 1
ATOM 1131 N N . GLU A 1 137 ? -40.019 21.768 12.936 1.00 68.38 137 GLU A N 1
ATOM 1132 C CA . GLU A 1 137 ? -40.060 21.444 14.373 1.00 68.38 137 GLU A CA 1
ATOM 1133 C C . GLU A 1 137 ? -40.473 22.638 15.262 1.00 68.38 137 GLU A C 1
ATOM 1135 O O . GLU A 1 137 ? -40.853 22.455 16.419 1.00 68.38 137 GLU A O 1
ATOM 1140 N N . LYS A 1 138 ? -40.407 23.873 14.742 1.00 71.38 138 LYS A N 1
ATOM 1141 C CA . LYS A 1 138 ? -40.795 25.093 15.472 1.00 71.38 138 LYS A CA 1
ATOM 1142 C C . LYS A 1 138 ? -42.256 25.487 15.275 1.00 71.38 138 LYS A C 1
ATOM 1144 O O . LYS A 1 138 ? -42.773 26.235 16.105 1.00 71.38 138 LYS A O 1
ATOM 1149 N N . GLU A 1 139 ? -42.913 25.013 14.222 1.00 62.34 139 GLU A N 1
ATOM 1150 C CA . GLU A 1 139 ? -44.343 25.241 14.029 1.00 62.34 139 GLU A CA 1
ATOM 1151 C C . GLU A 1 139 ? -45.154 24.117 14.695 1.00 62.34 139 GLU A C 1
ATOM 1153 O O . GLU A 1 139 ? -44.923 22.938 14.422 1.00 62.34 139 GLU A O 1
ATOM 1158 N N . PRO A 1 140 ? -46.102 24.432 1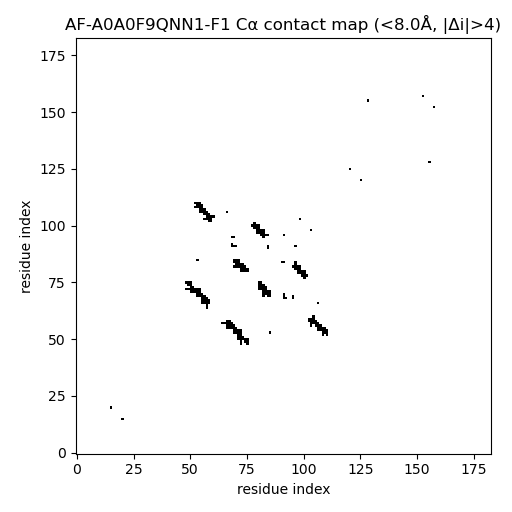5.599 1.00 57.28 140 PRO A N 1
ATOM 1159 C CA . PRO A 1 140 ? -47.016 23.422 16.109 1.00 57.28 140 PRO A CA 1
ATOM 1160 C C . PRO A 1 140 ? -47.855 22.877 14.942 1.00 57.28 140 PRO A C 1
ATOM 1162 O O . PRO A 1 140 ? -48.277 23.660 14.088 1.00 57.28 140 PRO A O 1
ATOM 1165 N N . PRO A 1 141 ? -48.124 21.558 14.889 1.00 55.97 141 PRO A N 1
ATOM 1166 C CA . PRO A 1 141 ? -48.877 20.979 13.787 1.00 55.97 141 PRO A CA 1
ATOM 1167 C C . PRO A 1 141 ? -50.236 21.680 13.676 1.00 55.97 141 PRO A C 1
ATOM 1169 O O . PRO A 1 141 ? -50.907 21.851 14.704 1.00 55.97 141 PRO A O 1
ATOM 1172 N N . PRO A 1 142 ? -50.667 22.090 12.469 1.00 53.66 142 PRO A N 1
ATOM 1173 C CA . PRO A 1 142 ? -51.966 22.711 12.306 1.00 53.66 142 PRO A CA 1
ATOM 1174 C C . PRO A 1 142 ? -53.040 21.744 12.805 1.00 53.66 142 PRO A C 1
ATOM 1176 O O . PRO A 1 142 ? -53.087 20.565 12.444 1.00 53.66 142 PRO A O 1
ATOM 1179 N N . SER A 1 143 ? -53.883 22.253 13.699 1.00 49.50 143 SER A N 1
ATOM 1180 C CA . SER A 1 143 ? -55.056 21.562 14.216 1.00 49.50 143 SER A CA 1
ATOM 1181 C C . SER A 1 143 ? -55.921 21.092 13.043 1.00 49.50 143 SER A C 1
ATOM 1183 O O . SER A 1 143 ? -56.534 21.905 12.359 1.00 49.50 143 SER A O 1
ATOM 1185 N N . LYS A 1 144 ? -55.923 19.771 12.836 1.00 57.12 144 LYS A N 1
ATOM 1186 C CA . LYS A 1 144 ? -56.661 18.982 11.839 1.00 57.12 144 LYS A CA 1
ATOM 1187 C C . LYS A 1 144 ? -57.951 19.634 11.334 1.00 57.12 144 LYS A C 1
ATOM 1189 O O . LYS A 1 144 ? -58.849 19.853 12.137 1.00 57.12 144 LYS A O 1
ATOM 1194 N N . PHE A 1 145 ? -58.114 19.719 10.014 1.00 47.69 145 PHE A N 1
ATOM 1195 C CA . PHE A 1 145 ? -59.408 19.466 9.377 1.00 47.69 145 PHE A CA 1
ATOM 1196 C C . PHE A 1 145 ? -59.221 18.998 7.928 1.00 47.69 145 PHE A C 1
ATOM 1198 O O . PHE A 1 145 ? -58.935 19.804 7.055 1.00 47.69 145 PHE A O 1
ATOM 1205 N N . GLY A 1 146 ? -59.426 17.690 7.725 1.00 52.06 146 GLY A N 1
ATOM 1206 C CA . GLY A 1 146 ? -59.811 17.057 6.459 1.00 52.06 146 GLY A CA 1
ATOM 1207 C C . GLY A 1 146 ? -58.789 17.014 5.319 1.00 52.06 146 GLY A C 1
ATOM 1208 O O . GLY A 1 146 ? -57.974 17.906 5.153 1.00 52.06 146 GLY A O 1
ATOM 1209 N N . VAL A 1 147 ? -58.974 16.008 4.463 1.00 46.50 147 VAL A N 1
ATOM 1210 C CA . VAL A 1 147 ? -58.478 15.911 3.079 1.00 46.50 147 VAL A CA 1
ATOM 1211 C C . VAL A 1 147 ? -57.130 15.181 2.891 1.00 46.50 147 VAL A C 1
ATOM 1213 O O . VAL A 1 147 ? -56.040 15.722 3.024 1.00 46.50 147 VAL A O 1
ATOM 1216 N N . ASP A 1 148 ? -57.313 13.900 2.560 1.00 41.59 148 ASP A N 1
ATOM 1217 C CA . ASP A 1 148 ? -56.659 13.075 1.539 1.00 41.59 148 ASP A CA 1
ATOM 1218 C C . ASP A 1 148 ? -55.190 12.635 1.686 1.00 41.59 148 ASP A C 1
ATOM 1220 O O . ASP A 1 148 ? -54.226 13.391 1.615 1.00 41.59 148 ASP A O 1
ATOM 1224 N N . ASN A 1 149 ? -55.048 11.306 1.783 1.00 48.09 149 ASN A N 1
ATOM 1225 C CA . ASN A 1 149 ? -53.814 10.518 1.766 1.00 48.09 149 ASN A CA 1
ATOM 1226 C C . ASN A 1 149 ? -53.122 10.521 0.386 1.00 48.09 149 ASN A C 1
ATOM 1228 O O . ASN A 1 149 ? -52.837 9.462 -0.174 1.00 48.09 149 ASN A O 1
ATOM 1232 N N . SER A 1 150 ? -52.818 11.686 -0.181 1.00 44.00 150 SER A N 1
ATOM 1233 C CA . SER A 1 150 ? -51.946 11.783 -1.353 1.00 44.00 150 SER A CA 1
ATOM 1234 C C . SER A 1 150 ? -50.564 12.295 -0.950 1.00 44.00 150 SER A C 1
ATOM 1236 O O . SER A 1 150 ? -50.304 13.492 -0.919 1.00 44.00 150 SER A O 1
ATOM 1238 N N . GLY A 1 151 ? -49.668 11.354 -0.647 1.00 46.31 151 GLY A N 1
ATOM 1239 C CA . GLY A 1 151 ? -48.266 11.430 -1.064 1.00 46.31 151 GLY A CA 1
ATOM 1240 C C . GLY A 1 151 ? -47.458 12.681 -0.708 1.00 46.31 151 GLY A C 1
ATOM 1241 O O . GLY A 1 151 ? -46.682 13.130 -1.549 1.00 46.31 151 GLY A O 1
ATOM 1242 N N . PHE A 1 152 ? -47.536 13.203 0.520 1.00 43.09 152 PHE A N 1
ATOM 1243 C CA . PHE A 1 152 ? -46.517 14.142 1.011 1.00 43.09 152 PHE A CA 1
ATOM 1244 C C . PHE A 1 152 ? -45.220 13.384 1.352 1.00 43.09 152 PHE A C 1
ATOM 1246 O O . PHE A 1 152 ? -44.856 13.160 2.504 1.00 43.09 152 PHE A O 1
ATOM 1253 N N . SER A 1 153 ? -44.523 12.938 0.308 1.00 43.25 153 SER A N 1
ATOM 1254 C CA . SER A 1 153 ? -43.122 12.537 0.390 1.00 43.25 153 SER A CA 1
ATOM 1255 C C . SER A 1 153 ? -42.312 13.806 0.624 1.00 43.25 153 SER A C 1
ATOM 1257 O O . SER A 1 153 ? -42.093 14.570 -0.315 1.00 43.25 153 SER A O 1
ATOM 1259 N N . PHE A 1 154 ? -41.844 14.039 1.853 1.00 47.31 154 PHE A N 1
ATOM 1260 C CA . PHE A 1 154 ? -40.838 15.070 2.101 1.00 47.31 154 PHE A CA 1
ATOM 1261 C C . PHE A 1 154 ? -39.660 14.838 1.137 1.00 47.31 154 PHE A C 1
ATOM 1263 O O . PHE A 1 154 ? -39.085 13.746 1.155 1.00 47.31 154 PHE A O 1
ATOM 1270 N N . PRO A 1 155 ? -39.272 15.812 0.292 1.00 51.75 155 PRO A N 1
ATOM 1271 C CA . PRO A 1 155 ? -38.212 15.615 -0.701 1.00 51.75 155 PRO A CA 1
ATOM 1272 C C . PRO A 1 155 ? -36.871 15.245 -0.052 1.00 51.75 155 PRO A C 1
ATOM 1274 O O . PRO A 1 155 ? -36.083 14.512 -0.639 1.00 51.75 155 PRO A O 1
ATOM 1277 N N . CYS A 1 156 ? -36.658 15.642 1.206 1.00 49.56 156 CYS A N 1
ATOM 1278 C CA . CYS A 1 156 ? -35.522 15.199 2.004 1.00 49.56 156 CYS A CA 1
ATOM 1279 C C . CYS A 1 156 ? -35.488 13.678 2.212 1.00 49.56 156 CYS A C 1
ATOM 1281 O O . CYS A 1 156 ? -34.428 13.081 2.122 1.00 49.56 156 CYS A O 1
ATOM 1283 N N . GLN A 1 157 ? -36.614 13.007 2.459 1.00 48.16 157 GLN A N 1
ATOM 1284 C CA . GLN A 1 157 ? -36.586 11.584 2.818 1.00 48.16 157 GLN A CA 1
ATOM 1285 C C . GLN A 1 157 ? -36.179 10.683 1.641 1.00 48.16 157 GLN A C 1
ATOM 1287 O O . GLN A 1 157 ? -35.566 9.641 1.857 1.00 48.16 157 GLN A O 1
ATOM 1292 N N . LYS A 1 158 ? -36.456 11.122 0.406 1.00 49.53 158 LYS A N 1
ATOM 1293 C CA . LYS A 1 158 ? -36.119 10.400 -0.828 1.00 49.53 158 LYS A CA 1
ATOM 1294 C C . LYS A 1 158 ? -34.627 10.476 -1.177 1.00 49.53 158 LYS A C 1
ATOM 1296 O O . LYS A 1 158 ? -34.055 9.484 -1.604 1.00 49.53 158 LYS A O 1
ATOM 1301 N N . ILE A 1 159 ? -33.979 11.615 -0.904 1.00 49.97 159 ILE A N 1
ATOM 1302 C CA . ILE A 1 159 ? -32.518 11.764 -1.063 1.00 49.97 159 ILE A CA 1
ATOM 1303 C C . ILE A 1 159 ? -31.790 10.862 -0.053 1.00 49.97 159 ILE A C 1
ATOM 1305 O O . ILE A 1 159 ? -30.801 10.218 -0.379 1.00 49.97 159 ILE A O 1
ATOM 1309 N N . TYR A 1 160 ? -32.321 10.745 1.169 1.00 49.31 160 TYR A N 1
ATOM 1310 C CA . TYR A 1 160 ? -31.726 9.886 2.192 1.00 49.31 160 TYR A CA 1
ATOM 1311 C C . TYR A 1 160 ? -31.923 8.383 1.944 1.00 49.31 160 TYR A C 1
ATOM 1313 O O . TYR A 1 160 ? -31.061 7.628 2.372 1.00 49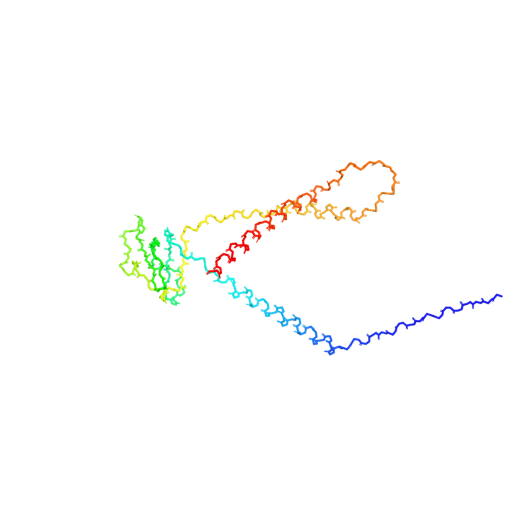.31 160 TYR A O 1
ATOM 1321 N N . SER A 1 161 ? -33.004 7.908 1.309 1.00 52.88 161 SER A N 1
ATOM 1322 C CA . SER A 1 161 ? -33.175 6.460 1.081 1.00 52.88 161 SER A CA 1
ATOM 1323 C C . SER A 1 161 ? -32.293 5.944 -0.047 1.00 52.88 161 SER A C 1
ATOM 1325 O O . SER A 1 161 ? -31.616 4.933 0.123 1.00 52.88 161 SER A O 1
ATOM 1327 N N . ASP A 1 162 ? -32.263 6.660 -1.169 1.00 54.72 162 ASP A N 1
ATOM 1328 C CA . ASP A 1 162 ? -31.651 6.154 -2.396 1.00 54.72 162 ASP A CA 1
ATOM 1329 C C . ASP A 1 162 ? -30.114 6.224 -2.316 1.00 54.72 162 ASP A C 1
ATOM 1331 O O . ASP A 1 162 ? -29.429 5.279 -2.717 1.00 54.72 162 ASP A O 1
ATOM 1335 N N . ASP A 1 163 ? -29.566 7.273 -1.687 1.00 56.88 163 ASP A N 1
ATOM 1336 C CA . ASP A 1 163 ? -28.122 7.399 -1.463 1.00 56.88 163 ASP A CA 1
ATOM 1337 C C . ASP A 1 163 ? -27.620 6.468 -0.351 1.00 56.88 163 ASP A C 1
ATOM 1339 O O . ASP A 1 163 ? -26.539 5.888 -0.477 1.00 56.88 163 ASP A O 1
ATOM 1343 N N . PHE A 1 164 ? -28.389 6.251 0.727 1.00 57.75 164 PHE A N 1
ATOM 1344 C CA . PHE A 1 164 ? -27.984 5.281 1.752 1.00 57.75 164 PHE A CA 1
ATOM 1345 C C . PHE A 1 164 ? -28.062 3.847 1.247 1.00 57.75 164 PHE A C 1
ATOM 1347 O O . PHE A 1 164 ? -27.191 3.057 1.606 1.00 57.75 164 PHE A O 1
ATOM 1354 N N . ASP A 1 165 ? -29.042 3.499 0.412 1.00 61.81 165 ASP A N 1
ATOM 1355 C CA . ASP A 1 165 ? -29.094 2.174 -0.202 1.00 61.81 165 ASP A CA 1
ATOM 1356 C C . ASP A 1 165 ? -27.952 1.979 -1.206 1.00 61.81 165 ASP A C 1
ATOM 1358 O O . ASP A 1 165 ? -27.348 0.903 -1.231 1.00 61.81 165 ASP A O 1
ATOM 1362 N N . ALA A 1 166 ? -27.577 3.012 -1.969 1.00 64.44 166 ALA A N 1
ATOM 1363 C CA . ALA A 1 166 ? -26.402 2.972 -2.838 1.00 64.44 166 ALA A CA 1
ATOM 1364 C C . ALA A 1 166 ? -25.103 2.772 -2.035 1.00 64.44 166 ALA A C 1
ATOM 1366 O O . ALA A 1 166 ? -24.336 1.848 -2.321 1.00 64.44 166 ALA A O 1
ATOM 1367 N N . ILE A 1 167 ? -24.903 3.555 -0.968 1.00 65.81 167 ILE A N 1
ATOM 1368 C CA . ILE A 1 167 ? -23.751 3.433 -0.062 1.00 65.81 167 ILE A CA 1
ATOM 1369 C C . ILE A 1 167 ? -23.750 2.065 0.632 1.00 65.81 167 ILE A C 1
ATOM 1371 O O . ILE A 1 167 ? -22.719 1.398 0.713 1.00 65.81 167 ILE A O 1
ATOM 1375 N N . ALA A 1 168 ? -24.902 1.593 1.110 1.00 70.88 168 ALA A N 1
ATOM 1376 C CA . ALA A 1 168 ? -25.019 0.297 1.764 1.00 70.88 168 ALA A CA 1
ATOM 1377 C C . ALA A 1 168 ? -24.717 -0.852 0.797 1.00 70.88 168 ALA A C 1
ATOM 1379 O O . ALA A 1 168 ? -24.111 -1.843 1.208 1.00 70.88 168 ALA A O 1
ATOM 1380 N N . LYS A 1 169 ? -25.105 -0.730 -0.477 1.00 70.81 169 LYS A N 1
ATOM 1381 C CA . LYS A 1 169 ? -24.824 -1.716 -1.526 1.00 70.81 169 LYS A CA 1
ATOM 1382 C C . LYS A 1 169 ? -23.340 -1.735 -1.895 1.00 70.81 169 LYS A C 1
ATOM 1384 O O . LYS A 1 169 ? -22.779 -2.827 -1.993 1.00 70.81 169 LYS A O 1
ATOM 1389 N N . GLU A 1 170 ? -22.687 -0.575 -1.989 1.00 70.81 170 GLU A N 1
ATOM 1390 C CA . GLU A 1 170 ? -21.229 -0.489 -2.158 1.00 70.81 170 GLU A CA 1
ATOM 1391 C C . GLU A 1 170 ? -20.473 -1.085 -0.966 1.00 70.81 170 GLU A C 1
ATOM 1393 O O . GLU A 1 170 ? -19.575 -1.908 -1.149 1.00 70.81 170 GLU A O 1
ATOM 1398 N N . LEU A 1 171 ? -20.870 -0.754 0.267 1.00 73.12 171 LEU A N 1
ATOM 1399 C CA . LEU A 1 171 ? -20.266 -1.325 1.474 1.00 73.12 171 LEU A CA 1
ATOM 1400 C C . LEU A 1 171 ? -20.452 -2.847 1.541 1.00 73.12 171 LEU A C 1
ATOM 1402 O O . LEU A 1 171 ? -19.554 -3.564 1.989 1.00 73.12 171 LEU A O 1
ATOM 1406 N N . ARG A 1 172 ? -21.595 -3.366 1.071 1.00 74.88 172 ARG A N 1
ATOM 1407 C CA . ARG A 1 172 ? -21.853 -4.812 0.982 1.00 74.88 172 ARG A CA 1
ATOM 1408 C C . ARG A 1 172 ? -20.948 -5.474 -0.061 1.00 74.88 172 ARG A C 1
ATOM 1410 O O . ARG A 1 172 ? -20.382 -6.525 0.227 1.00 74.88 172 ARG A O 1
ATOM 1417 N N . TRP A 1 173 ? -20.766 -4.844 -1.222 1.00 76.31 173 TRP A N 1
ATOM 1418 C CA . TRP A 1 173 ? -19.868 -5.327 -2.275 1.00 76.31 173 TRP A CA 1
ATOM 1419 C C . TRP A 1 173 ? -18.402 -5.346 -1.818 1.00 76.31 173 TRP A C 1
ATOM 1421 O O . TRP A 1 173 ? -17.731 -6.370 -1.943 1.00 76.31 173 TRP A O 1
ATOM 1431 N N . LEU A 1 174 ? -17.930 -4.269 -1.180 1.00 69.06 174 LEU A N 1
ATOM 1432 C CA . LEU A 1 174 ? -16.585 -4.191 -0.597 1.00 69.06 174 LEU A CA 1
ATOM 1433 C C . LEU A 1 174 ? -16.360 -5.267 0.474 1.00 69.06 174 LEU A C 1
ATOM 1435 O O . LEU A 1 174 ? -15.297 -5.886 0.522 1.00 69.06 174 LEU A O 1
ATOM 1439 N N . ARG A 1 175 ? -17.367 -5.538 1.313 1.00 74.94 175 ARG A N 1
ATOM 1440 C CA . ARG A 1 175 ? -17.286 -6.578 2.348 1.00 74.94 175 ARG A CA 1
ATOM 1441 C C . ARG A 1 175 ? -17.132 -7.981 1.761 1.00 74.94 175 ARG A C 1
ATOM 1443 O O . ARG A 1 175 ? -16.369 -8.776 2.307 1.00 74.94 175 ARG A O 1
ATOM 1450 N N . GLU A 1 176 ? -17.841 -8.290 0.680 1.00 77.44 176 GLU A N 1
ATOM 1451 C CA . GLU A 1 176 ? -17.712 -9.578 -0.010 1.00 77.44 176 GLU A CA 1
ATOM 1452 C C . GLU A 1 176 ? -16.374 -9.691 -0.760 1.00 77.44 176 GLU A C 1
ATOM 1454 O O . GLU A 1 176 ? -15.722 -10.731 -0.673 1.00 77.44 176 GLU A O 1
ATOM 1459 N N . GLY A 1 177 ? -15.884 -8.607 -1.374 1.00 69.50 177 GLY A N 1
ATOM 1460 C CA . GLY A 1 177 ? -14.540 -8.565 -1.966 1.00 69.50 177 GLY A CA 1
ATOM 1461 C C . GLY A 1 177 ? -13.427 -8.855 -0.949 1.00 69.50 177 GLY A C 1
ATOM 1462 O O . GLY A 1 177 ? -12.538 -9.662 -1.208 1.00 69.50 177 GLY A O 1
ATOM 1463 N N . ILE A 1 178 ? -13.519 -8.277 0.253 1.00 72.69 178 ILE A N 1
ATOM 1464 C CA . ILE A 1 178 ? -12.557 -8.517 1.344 1.00 72.69 178 ILE A CA 1
ATOM 1465 C C . ILE A 1 178 ? -12.639 -9.958 1.874 1.00 72.69 178 ILE A C 1
ATOM 1467 O O . ILE A 1 178 ? -11.615 -10.541 2.226 1.00 72.69 178 ILE A O 1
ATOM 1471 N N . LYS A 1 179 ? -13.834 -10.563 1.940 1.00 70.62 179 LYS A N 1
ATOM 1472 C CA . LYS A 1 179 ? -13.973 -11.984 2.310 1.00 70.62 179 LYS A CA 1
ATOM 1473 C C . LYS A 1 179 ? -13.354 -12.911 1.265 1.00 70.62 179 LYS A C 1
ATOM 1475 O O . LYS A 1 179 ? -12.776 -13.923 1.648 1.00 70.62 179 LYS A O 1
ATOM 1480 N N . GLY A 1 180 ? -13.468 -12.569 -0.019 1.00 60.50 180 GLY A N 1
ATOM 1481 C CA . GLY A 1 180 ? -12.857 -13.325 -1.114 1.00 60.50 180 GLY A CA 1
ATOM 1482 C C . GLY A 1 180 ? -11.329 -13.354 -1.050 1.00 60.50 180 GLY A C 1
ATOM 1483 O O . GLY A 1 180 ? -10.740 -14.378 -1.362 1.00 60.50 180 GLY A O 1
ATOM 1484 N N . LEU A 1 181 ? -10.704 -12.275 -0.569 1.00 57.56 181 LEU A N 1
ATOM 1485 C CA . LEU A 1 181 ? -9.248 -12.159 -0.393 1.00 57.56 181 LEU A CA 1
ATOM 1486 C C . LEU A 1 181 ? -8.701 -12.868 0.863 1.00 57.56 181 LEU A C 1
ATOM 1488 O O . LEU A 1 181 ? -7.493 -12.931 1.052 1.00 57.56 181 LEU A O 1
ATOM 1492 N N . LYS A 1 182 ? -9.573 -13.370 1.750 1.00 54.66 182 LYS A N 1
ATOM 1493 C CA . LYS A 1 182 ? -9.191 -14.106 2.972 1.00 54.66 182 LYS A CA 1
ATOM 1494 C C . LYS A 1 182 ? -9.169 -15.634 2.802 1.00 54.66 182 LYS A C 1
ATOM 1496 O O . LYS A 1 182 ? -8.940 -16.328 3.792 1.00 54.66 182 LYS A O 1
ATOM 1501 N N . LYS A 1 183 ? -9.459 -16.146 1.605 1.00 43.59 183 LYS A N 1
ATOM 1502 C CA . LYS A 1 183 ? -9.292 -17.560 1.238 1.00 43.59 183 LYS A CA 1
ATOM 1503 C C . LYS A 1 183 ? -7.983 -17.746 0.491 1.00 43.59 183 LYS A C 1
ATOM 1505 O O . LYS A 1 183 ? -7.375 -18.812 0.709 1.00 43.59 183 LYS A O 1
#

Nearest PDB structures (foldseek):
  7uqb-assembly1_T  TM=3.644E-01  e=4.970E-02  Saccharomyces cerevisiae BY4741
  7r81-assembly1_O1  TM=3.141E-01  e=1.252E-01  Neurospora crassa
  7ouf-assembly1_D  TM=4.806E-01  e=7.441E-01  Simian T-lymphotropic virus 1
  1g8x-assembly1_B  TM=4.624E-01  e=1.440E+00  Dictyostelium discoideum
  7pel-assembly1_D  TM=3.894E-01  e=1.181E+00  Simian T-lymphotropic virus 1